Protein AF-A0A931H626-F1 (afdb_monomer_lite)

Radius of gyration: 28.44 Å; chains: 1; bounding box: 58×49×70 Å

Sequence (271 aa):
MRQLEDELFMARQSIVSLAPDEFHDLLSSHYSCETRSESYQWANEVAEEVIDKAIPIDEDRGWGQRAYCPLCRAGAQSFYSSERGYSLPEGLRRHLVGFGRTRECSVMEAARKMAQGSWNRKFGPKEDEARELEVKQKAQRLKTEVSYVIGPTDDAALLEGDWWAPARTTGDEEFSIKWAEQRLFSLGFRINVDGLRRSYLHTGKSGDAEFIIYADPRRKGRISMRVFYAAAKGRKKGIPLHSFDIRDAWKNNLPEKVAAGIEAAAKSPRR

Foldseek 3Di:
DVVVVVVLLVVLVVLLVQAPPVCNCLLVCLLVDPDPVVLVCSLLVSLVVQLVVFDWDPDPDPPATFGQRNGQRAADPDPDPVRGHAHPPVRSSCQCNVPDVHPHDSNSVSSSVSSVVVCCVNCVVVVVVVVVVVVVVQVVCVVVAAFEDQFPPDDTHHLQADPVWGWADCDPDQLHPVNLVVVLVVLVWDWDDDPSYIWTWDWDDDPPFIKIKTWDSTTGQWIKIFIDTPDCPPDDGDHGLFIDIDTSPDDPDPNVVVVVRVVCSVVRDDD

pLDDT: mean 88.14, std 10.67, range [42.72, 97.56]

Organism: NCBI:txid2793270

Structure (mmCIF, N/CA/C/O backbone):
data_AF-A0A931H626-F1
#
_entry.id   AF-A0A931H626-F1
#
loop_
_atom_site.group_PDB
_atom_site.id
_atom_site.type_symbol
_atom_site.label_atom_id
_atom_site.label_alt_id
_atom_site.label_comp_id
_atom_site.label_asym_id
_atom_site.label_entity_id
_atom_site.label_seq_id
_atom_site.pdbx_PDB_ins_code
_atom_site.Cartn_x
_atom_site.Cartn_y
_atom_site.Cartn_z
_atom_site.occupancy
_atom_site.B_iso_or_equiv
_atom_site.auth_seq_id
_atom_site.auth_comp_id
_atom_site.auth_asym_id
_atom_site.auth_atom_id
_atom_site.pdbx_PDB_model_num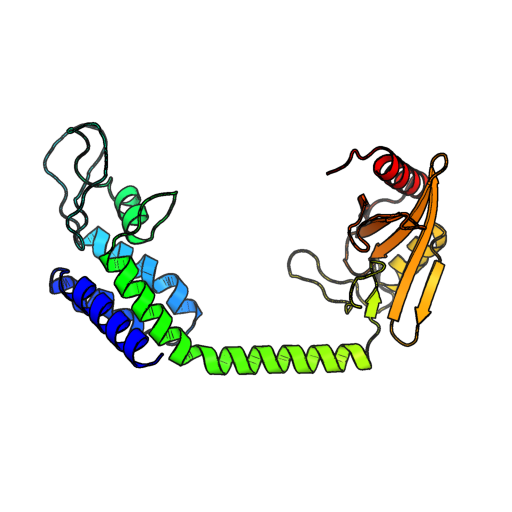
ATOM 1 N N . MET A 1 1 ? -5.788 -23.993 -19.054 1.00 69.69 1 MET A N 1
ATOM 2 C CA . MET A 1 1 ? -5.095 -22.827 -18.460 1.00 69.69 1 MET A CA 1
ATOM 3 C C . MET A 1 1 ? -3.611 -22.818 -18.802 1.00 69.69 1 MET A C 1
ATOM 5 O O . MET A 1 1 ? -3.201 -21.854 -19.422 1.00 69.69 1 MET A O 1
ATOM 9 N N . ARG A 1 2 ? -2.854 -23.899 -18.557 1.00 83.75 2 ARG A N 1
ATOM 10 C CA . ARG A 1 2 ? -1.415 -23.994 -18.892 1.00 83.75 2 ARG A CA 1
ATOM 11 C C . ARG A 1 2 ? -1.042 -23.600 -20.335 1.00 83.75 2 ARG A C 1
ATOM 13 O O . ARG A 1 2 ? -0.136 -22.809 -20.527 1.00 83.75 2 ARG A O 1
ATOM 20 N N . GLN A 1 3 ? -1.805 -24.057 -21.331 1.00 89.56 3 GLN A N 1
ATOM 21 C CA . GLN A 1 3 ? -1.559 -23.706 -22.738 1.00 89.56 3 GLN A CA 1
ATOM 22 C C . GLN A 1 3 ? -1.603 -22.188 -23.007 1.00 89.56 3 GLN A C 1
ATOM 24 O O . GLN A 1 3 ? -0.741 -21.668 -23.701 1.00 89.56 3 GLN A O 1
ATOM 29 N N . LEU A 1 4 ? -2.567 -21.465 -22.424 1.00 91.00 4 LEU A N 1
ATOM 30 C CA . LEU A 1 4 ? -2.676 -20.011 -22.602 1.00 91.00 4 LEU A CA 1
ATOM 31 C C . LEU A 1 4 ? -1.528 -19.264 -21.916 1.00 91.00 4 LEU A C 1
ATOM 33 O O . LEU A 1 4 ? -1.096 -18.220 -22.394 1.00 91.00 4 LEU A O 1
ATOM 37 N N . GLU A 1 5 ? -1.043 -19.778 -20.786 1.00 87.69 5 GLU A N 1
ATOM 38 C CA . GLU A 1 5 ? 0.104 -19.205 -20.078 1.00 87.69 5 GLU A CA 1
ATOM 39 C C . GLU A 1 5 ? 1.390 -19.371 -20.889 1.00 87.69 5 GLU A C 1
ATOM 41 O O . GLU A 1 5 ? 2.151 -18.411 -21.017 1.00 87.69 5 GLU A O 1
ATOM 46 N N . ASP A 1 6 ? 1.587 -20.552 -21.479 1.00 90.06 6 ASP A N 1
ATOM 47 C CA . ASP A 1 6 ? 2.727 -20.854 -22.343 1.00 90.06 6 ASP A CA 1
ATOM 48 C C . ASP A 1 6 ? 2.679 -20.010 -23.630 1.00 90.06 6 ASP A C 1
ATOM 50 O O . ASP A 1 6 ? 3.662 -19.359 -23.979 1.00 90.06 6 ASP A O 1
ATOM 54 N N . GLU A 1 7 ? 1.522 -19.921 -24.296 1.00 94.31 7 GLU A N 1
ATOM 55 C CA . GLU A 1 7 ? 1.330 -19.070 -25.482 1.00 94.31 7 GLU A CA 1
ATOM 56 C C . GLU A 1 7 ? 1.601 -17.590 -25.172 1.00 94.31 7 GLU A C 1
ATOM 58 O O . GLU A 1 7 ? 2.294 -16.900 -25.924 1.00 94.31 7 GLU A O 1
ATOM 63 N N . LEU A 1 8 ? 1.114 -17.096 -24.032 1.00 94.12 8 LEU A N 1
ATOM 64 C CA . LEU A 1 8 ? 1.336 -15.717 -23.606 1.00 94.12 8 LEU A CA 1
ATOM 65 C C . LEU A 1 8 ? 2.800 -15.454 -23.225 1.00 94.12 8 LEU A C 1
ATOM 67 O O . LEU A 1 8 ? 3.308 -14.354 -23.454 1.00 94.12 8 LEU A O 1
ATOM 71 N N . PHE A 1 9 ? 3.487 -16.441 -22.646 1.00 93.12 9 PHE A N 1
ATOM 72 C CA . PHE A 1 9 ? 4.924 -16.373 -22.393 1.00 93.12 9 PHE A CA 1
ATOM 73 C C . PHE A 1 9 ? 5.705 -16.279 -23.709 1.00 93.12 9 PHE A C 1
ATOM 75 O O . PHE A 1 9 ? 6.504 -15.356 -23.868 1.00 93.12 9 PHE A O 1
ATOM 82 N N . MET A 1 10 ? 5.408 -17.149 -24.677 1.00 95.50 10 MET A N 1
ATOM 83 C CA . MET A 1 10 ? 6.048 -17.144 -25.996 1.00 95.50 10 MET A CA 1
ATOM 84 C C . MET A 1 10 ? 5.788 -15.844 -26.765 1.00 95.50 10 MET A C 1
ATOM 86 O O . MET A 1 10 ? 6.695 -15.308 -27.402 1.00 95.50 10 MET A O 1
ATOM 90 N N . ALA A 1 11 ? 4.578 -15.288 -26.669 1.00 96.19 11 ALA A N 1
ATOM 91 C CA . ALA A 1 11 ? 4.248 -13.997 -27.267 1.00 96.19 11 ALA A CA 1
ATOM 92 C C . ALA A 1 11 ? 5.084 -12.856 -26.662 1.00 96.19 11 ALA A C 1
ATOM 94 O O . ALA A 1 11 ? 5.624 -12.026 -27.394 1.00 96.19 11 ALA A O 1
ATOM 95 N N . ARG A 1 12 ? 5.253 -12.824 -25.333 1.00 96.19 12 ARG A N 1
ATOM 96 C CA . ARG A 1 12 ? 6.110 -11.826 -24.665 1.00 96.19 12 ARG A CA 1
ATOM 97 C C . ARG A 1 12 ? 7.579 -12.003 -25.020 1.00 96.19 12 ARG A C 1
ATOM 99 O O . ARG A 1 12 ? 8.245 -11.013 -25.302 1.00 96.19 12 ARG A O 1
ATOM 106 N N . GLN A 1 13 ? 8.060 -13.241 -25.058 1.00 95.75 13 GLN A N 1
ATOM 107 C CA . GLN A 1 13 ? 9.428 -13.539 -25.466 1.00 95.75 13 GLN A CA 1
ATOM 108 C C . GLN A 1 13 ? 9.686 -13.089 -26.906 1.00 95.75 13 GLN A C 1
ATOM 110 O O . GLN A 1 13 ? 10.726 -12.504 -27.191 1.00 95.75 13 GLN A O 1
ATOM 115 N N . SER A 1 14 ? 8.701 -13.274 -27.788 1.00 96.38 14 SER A N 1
ATOM 116 C CA . SER A 1 14 ? 8.760 -12.794 -29.167 1.00 96.38 14 SER A CA 1
ATOM 117 C C . SER A 1 14 ? 8.861 -11.265 -29.220 1.00 96.38 14 SER A C 1
ATOM 119 O O . SER A 1 14 ? 9.712 -10.741 -29.929 1.00 96.38 14 SER A O 1
ATOM 121 N N . ILE A 1 15 ? 8.083 -10.530 -28.415 1.00 96.50 15 ILE A N 1
ATOM 122 C CA . ILE A 1 15 ? 8.208 -9.063 -28.309 1.00 96.50 15 ILE A CA 1
ATOM 123 C C . ILE A 1 15 ? 9.606 -8.650 -27.830 1.00 96.50 15 ILE A C 1
ATOM 125 O O . ILE A 1 15 ? 10.185 -7.722 -28.389 1.00 96.50 15 ILE A O 1
ATOM 129 N N . VAL A 1 16 ? 10.155 -9.330 -26.820 1.00 96.44 16 VAL A N 1
ATOM 130 C CA . VAL A 1 16 ? 11.510 -9.055 -26.313 1.00 96.44 16 VAL A CA 1
ATOM 131 C C . VAL A 1 16 ? 12.566 -9.319 -27.389 1.00 96.44 16 VAL A C 1
ATOM 133 O O . VAL A 1 16 ? 13.463 -8.501 -27.558 1.00 96.44 16 VAL A O 1
ATOM 136 N N . SER A 1 17 ? 12.416 -10.382 -28.184 1.00 94.81 17 SER A N 1
ATOM 137 C CA . SER A 1 17 ? 13.341 -10.712 -29.280 1.00 94.81 17 SER A CA 1
ATOM 138 C C . SER A 1 17 ? 13.335 -9.718 -30.449 1.00 94.81 17 SER A C 1
ATOM 140 O O . SER A 1 17 ? 14.240 -9.754 -31.274 1.00 94.81 17 SER A O 1
ATOM 142 N N . LEU A 1 18 ? 12.345 -8.817 -30.529 1.00 94.06 18 LEU A N 1
ATOM 143 C CA . LEU A 1 18 ? 12.347 -7.721 -31.507 1.00 94.06 18 LEU A CA 1
ATOM 144 C C . LEU A 1 18 ? 13.277 -6.567 -31.102 1.00 94.06 18 LEU A C 1
ATOM 146 O O . LEU A 1 18 ? 13.571 -5.703 -31.932 1.00 94.06 18 LEU A O 1
ATOM 150 N N . ALA A 1 19 ? 13.707 -6.520 -29.837 1.00 95.69 19 ALA A N 1
ATOM 151 C CA . ALA A 1 19 ? 14.699 -5.559 -29.380 1.00 95.69 19 ALA A CA 1
ATOM 152 C C . ALA A 1 19 ? 16.075 -5.871 -29.993 1.00 95.69 19 ALA A C 1
ATOM 154 O O . ALA A 1 19 ? 16.357 -7.038 -30.273 1.00 95.69 19 ALA A O 1
ATOM 155 N N . PRO A 1 20 ? 16.952 -4.866 -30.172 1.00 96.31 20 PRO A N 1
ATOM 156 C CA . PRO A 1 20 ? 18.322 -5.113 -30.615 1.00 96.31 20 PRO A CA 1
ATOM 157 C C . PRO A 1 20 ? 19.063 -6.090 -29.689 1.00 96.31 20 PRO A C 1
ATOM 159 O O . PRO A 1 20 ? 18.915 -6.011 -28.467 1.00 96.31 20 PRO A O 1
ATOM 162 N N . ASP A 1 21 ? 19.880 -6.969 -30.276 1.00 94.56 21 ASP A N 1
ATOM 163 C CA . ASP A 1 21 ? 20.563 -8.072 -29.578 1.00 94.56 21 ASP A CA 1
ATOM 164 C C . ASP A 1 21 ? 21.407 -7.606 -28.384 1.00 94.56 21 ASP A C 1
ATOM 166 O O . ASP A 1 21 ? 21.468 -8.278 -27.357 1.00 94.56 21 ASP A O 1
ATOM 170 N N . GLU A 1 22 ? 21.993 -6.409 -28.468 1.00 94.88 22 GLU A N 1
ATOM 171 C CA . GLU A 1 22 ? 22.794 -5.821 -27.386 1.00 94.88 22 GLU A CA 1
ATOM 172 C C . GLU A 1 22 ? 22.019 -5.609 -26.071 1.00 94.88 22 GLU A C 1
ATOM 174 O O . GLU A 1 22 ? 22.635 -5.443 -25.019 1.00 94.88 22 GLU A O 1
ATOM 179 N N . PHE A 1 23 ? 20.681 -5.608 -26.112 1.00 96.38 23 PHE A N 1
ATOM 180 C CA . PHE A 1 23 ? 19.828 -5.448 -24.933 1.00 96.38 23 PHE A CA 1
ATOM 181 C C . PHE A 1 23 ? 19.284 -6.776 -24.394 1.00 96.38 23 PHE A C 1
ATOM 183 O O . PHE A 1 23 ? 18.627 -6.772 -23.354 1.00 96.38 23 PHE A O 1
ATOM 190 N N . HIS A 1 24 ? 19.509 -7.915 -25.058 1.00 95.00 24 HIS A N 1
ATOM 191 C CA . HIS A 1 24 ? 18.906 -9.190 -24.639 1.00 95.00 24 HIS A CA 1
ATOM 192 C C . HIS A 1 24 ? 19.420 -9.644 -23.270 1.00 95.00 24 HIS A C 1
ATOM 194 O O . HIS A 1 24 ? 18.617 -10.006 -22.405 1.00 95.00 24 HIS A O 1
ATOM 200 N N . ASP A 1 25 ? 20.728 -9.540 -23.029 1.00 95.06 25 ASP A N 1
ATOM 201 C CA . ASP A 1 25 ? 21.331 -9.851 -21.727 1.00 95.06 25 ASP A CA 1
ATOM 202 C C . ASP A 1 25 ? 20.755 -8.949 -20.630 1.00 95.06 25 ASP A C 1
ATOM 204 O O . ASP A 1 25 ? 20.310 -9.419 -19.582 1.00 95.06 25 ASP A O 1
ATOM 208 N N . LEU A 1 26 ? 20.639 -7.652 -20.917 1.00 95.94 26 LEU A N 1
ATOM 209 C CA . LEU A 1 26 ? 20.067 -6.680 -19.994 1.00 95.94 26 LEU A CA 1
ATOM 210 C C . LEU A 1 26 ? 18.596 -6.990 -19.661 1.00 95.94 26 LEU A C 1
ATOM 212 O O . LEU A 1 26 ? 18.215 -6.983 -18.492 1.00 95.94 26 LEU A O 1
ATOM 216 N N . LEU A 1 27 ? 17.767 -7.318 -20.655 1.00 96.25 27 LEU A N 1
ATOM 217 C CA . LEU A 1 27 ? 16.345 -7.646 -20.465 1.00 96.25 27 LEU A CA 1
ATOM 218 C C . LEU A 1 27 ? 16.146 -9.011 -19.772 1.00 96.25 27 LEU A C 1
ATOM 220 O O . LEU A 1 27 ? 15.133 -9.235 -19.098 1.00 96.25 27 LEU A O 1
ATOM 224 N N . SER A 1 28 ? 17.115 -9.919 -19.896 1.00 94.88 28 SER A N 1
ATOM 225 C CA . SER A 1 28 ? 17.117 -11.227 -19.228 1.00 94.88 28 SER A CA 1
ATOM 226 C C . SER A 1 28 ? 17.751 -11.214 -17.828 1.00 94.88 28 SER A C 1
ATOM 228 O O . SER A 1 28 ? 17.545 -12.157 -17.064 1.00 94.88 28 SER A O 1
ATOM 230 N N . SER A 1 29 ? 18.421 -10.129 -17.427 1.00 95.62 29 SER A N 1
ATOM 231 C CA . SER A 1 29 ? 19.070 -9.998 -16.110 1.00 95.62 29 SER A CA 1
ATOM 232 C C . SER A 1 29 ? 18.141 -10.231 -14.909 1.00 95.62 29 SER A C 1
ATOM 234 O O . SER A 1 29 ? 18.606 -10.598 -13.841 1.00 95.62 29 SER A O 1
ATOM 236 N N . HIS A 1 30 ? 16.817 -10.138 -15.064 1.00 94.50 30 HIS A N 1
ATOM 237 C CA . HIS A 1 30 ? 15.855 -10.424 -13.993 1.00 94.50 30 HIS A CA 1
ATOM 238 C C . HIS A 1 30 ? 15.973 -11.838 -13.385 1.00 94.50 30 HIS A C 1
ATOM 240 O O . HIS A 1 30 ? 15.472 -12.076 -12.281 1.00 94.50 30 HIS A O 1
ATOM 246 N N . TYR A 1 31 ? 16.596 -12.790 -14.093 1.00 93.31 31 TYR A N 1
ATOM 247 C CA . TYR A 1 31 ? 16.894 -14.125 -13.568 1.00 93.31 31 TYR A CA 1
ATOM 248 C C . TYR A 1 31 ? 17.934 -14.113 -12.437 1.00 93.31 31 TYR A C 1
ATOM 250 O O . TYR A 1 31 ? 17.904 -15.018 -11.596 1.00 93.31 31 TYR A O 1
ATOM 258 N N . SER A 1 32 ? 18.813 -13.105 -12.384 1.00 93.31 32 SER A N 1
ATOM 259 C CA . SER A 1 32 ? 19.840 -12.983 -11.344 1.00 93.31 32 SER A CA 1
ATOM 260 C C . SER A 1 32 ? 19.309 -12.414 -10.028 1.00 93.31 32 SER A C 1
ATOM 262 O O . SER A 1 32 ? 19.957 -12.617 -9.010 1.00 93.31 32 SER A O 1
ATOM 264 N N . CYS A 1 33 ? 18.123 -11.787 -10.001 1.00 93.06 33 CYS A N 1
ATOM 265 C CA . CYS A 1 33 ? 17.538 -11.280 -8.757 1.00 93.06 33 CYS A CA 1
ATOM 266 C C . CYS A 1 33 ? 17.341 -12.422 -7.747 1.00 93.06 33 CYS A C 1
ATOM 268 O O . CYS A 1 33 ? 16.582 -13.371 -7.989 1.00 93.06 33 CYS A O 1
ATOM 270 N N . GLU A 1 34 ? 17.993 -12.333 -6.596 1.00 91.50 34 GLU A N 1
ATOM 271 C CA . GLU A 1 34 ? 17.932 -13.286 -5.490 1.00 91.50 34 GLU A CA 1
ATOM 272 C C . GLU A 1 34 ? 16.859 -12.918 -4.471 1.00 91.50 34 GLU A C 1
ATOM 274 O O . GLU A 1 34 ? 16.342 -13.801 -3.779 1.00 91.50 34 GLU A O 1
ATOM 279 N N . THR A 1 35 ? 16.468 -11.643 -4.423 1.00 89.81 35 THR A N 1
ATOM 280 C CA . THR A 1 35 ? 15.466 -11.143 -3.480 1.00 89.81 35 THR A CA 1
ATOM 281 C C . THR A 1 35 ? 14.315 -10.401 -4.158 1.00 89.81 35 THR A C 1
ATOM 283 O O . THR A 1 35 ? 14.426 -9.848 -5.255 1.00 89.81 35 THR A O 1
ATOM 286 N N . ARG A 1 36 ? 13.170 -10.335 -3.462 1.00 87.50 36 ARG A N 1
ATOM 287 C CA . ARG A 1 36 ? 12.033 -9.505 -3.888 1.00 87.50 36 ARG A CA 1
ATOM 288 C C . ARG A 1 36 ? 12.402 -8.017 -3.903 1.00 87.50 36 ARG A C 1
ATOM 290 O O . ARG A 1 36 ? 11.893 -7.282 -4.741 1.00 87.50 36 ARG A O 1
ATOM 297 N N . SER A 1 37 ? 13.301 -7.577 -3.023 1.00 88.81 37 SER A N 1
ATOM 298 C CA . SER A 1 37 ? 13.757 -6.184 -2.986 1.00 88.81 37 SER A CA 1
ATOM 299 C C . SER A 1 37 ? 14.483 -5.788 -4.274 1.00 88.81 37 SER A C 1
ATOM 301 O O . SER A 1 37 ? 14.135 -4.773 -4.872 1.00 88.81 37 SER A O 1
ATOM 303 N N . GLU A 1 38 ? 15.418 -6.617 -4.746 1.00 90.25 38 GLU A N 1
ATOM 304 C CA . GLU A 1 38 ? 16.115 -6.409 -6.029 1.00 90.25 38 GLU A CA 1
ATOM 305 C C . GLU A 1 38 ? 15.131 -6.350 -7.201 1.00 90.25 38 GLU A C 1
ATOM 307 O O . GLU A 1 38 ? 15.244 -5.500 -8.082 1.00 90.25 38 GLU A O 1
ATOM 312 N N . SER A 1 39 ? 14.086 -7.185 -7.170 1.00 88.44 39 SER A N 1
ATOM 313 C CA . SER A 1 39 ? 13.073 -7.201 -8.229 1.00 88.44 39 SER A CA 1
ATOM 314 C C . SER A 1 39 ? 12.329 -5.868 -8.408 1.00 88.44 39 SER A C 1
ATOM 316 O O . SER A 1 39 ? 11.856 -5.560 -9.503 1.00 88.44 39 SER A O 1
ATOM 318 N N . TYR A 1 40 ? 12.238 -5.049 -7.354 1.00 85.69 40 TYR A N 1
ATOM 319 C CA . TYR A 1 40 ? 11.627 -3.720 -7.439 1.00 85.69 40 TYR A CA 1
ATOM 320 C C . TYR A 1 40 ? 12.535 -2.687 -8.111 1.00 85.69 40 TYR A C 1
ATOM 322 O O . TYR A 1 40 ? 12.030 -1.707 -8.661 1.00 85.69 40 TYR A O 1
ATOM 330 N N . GLN A 1 41 ? 13.851 -2.893 -8.071 1.00 92.81 41 GLN A N 1
ATOM 331 C CA . GLN A 1 41 ? 14.841 -1.973 -8.633 1.00 92.81 41 GLN A CA 1
ATOM 332 C C . GLN A 1 41 ? 15.181 -2.313 -10.083 1.00 92.81 41 GLN A C 1
ATOM 334 O O . GLN A 1 41 ? 15.367 -1.394 -10.879 1.00 92.81 41 GLN A O 1
ATOM 339 N N . TRP A 1 42 ? 15.115 -3.597 -10.446 1.00 95.94 42 TRP A N 1
ATOM 340 C CA . TRP A 1 42 ? 15.471 -4.121 -11.767 1.00 95.94 42 TRP A CA 1
ATOM 341 C C . TRP A 1 42 ? 14.973 -3.275 -12.950 1.00 95.94 42 TRP A C 1
ATOM 343 O O . TRP A 1 42 ? 15.742 -2.927 -13.840 1.00 95.94 42 TRP A O 1
ATOM 353 N N . ALA A 1 43 ? 13.689 -2.898 -12.974 1.00 94.38 43 ALA A N 1
ATOM 354 C CA . ALA A 1 43 ? 13.135 -2.150 -14.108 1.00 94.38 43 ALA A CA 1
ATOM 355 C C . ALA A 1 43 ? 13.742 -0.742 -14.250 1.00 94.38 43 ALA A C 1
ATOM 357 O O . ALA A 1 43 ? 13.860 -0.239 -15.365 1.00 94.38 43 ALA A O 1
ATOM 358 N N . ASN A 1 44 ? 14.112 -0.111 -13.131 1.00 94.44 44 ASN A N 1
ATOM 359 C CA . ASN A 1 44 ? 14.778 1.188 -13.143 1.00 94.44 44 ASN A CA 1
ATOM 360 C C . ASN A 1 44 ? 16.234 1.044 -13.586 1.00 94.44 44 ASN A C 1
ATOM 362 O O . ASN A 1 44 ? 16.672 1.840 -14.404 1.00 94.44 44 ASN A O 1
ATOM 366 N N . GLU A 1 45 ? 16.943 0.021 -13.110 1.00 96.19 45 GLU A N 1
ATOM 367 C CA . GLU A 1 45 ? 18.334 -0.267 -13.495 1.00 96.19 45 GLU A CA 1
ATOM 368 C C . GLU A 1 45 ? 18.451 -0.560 -14.993 1.00 96.19 45 GLU A C 1
ATOM 370 O O . GLU A 1 45 ? 19.239 0.067 -15.692 1.00 96.19 45 GLU A O 1
ATOM 375 N N . VAL A 1 46 ? 17.581 -1.426 -15.523 1.00 96.94 46 VAL A N 1
ATOM 376 C CA . VAL A 1 46 ? 17.500 -1.684 -16.967 1.00 96.94 46 VAL A CA 1
ATOM 377 C C . VAL A 1 46 ? 17.182 -0.407 -17.741 1.00 96.94 46 VAL A C 1
ATOM 379 O O . VAL A 1 46 ? 17.724 -0.190 -18.821 1.00 96.94 46 VAL A O 1
ATOM 382 N N . ALA A 1 47 ? 16.306 0.452 -17.214 1.00 96.88 47 ALA A N 1
ATOM 383 C CA . ALA A 1 47 ? 15.986 1.705 -17.880 1.00 96.88 47 ALA A CA 1
ATOM 384 C C . ALA A 1 47 ? 17.188 2.661 -17.937 1.00 96.88 47 ALA A C 1
ATOM 386 O O . ALA A 1 47 ? 17.355 3.305 -18.969 1.00 96.88 47 ALA A O 1
ATOM 387 N N . GLU A 1 48 ? 18.012 2.746 -16.887 1.00 97.44 48 GLU A N 1
ATOM 388 C CA . GLU A 1 48 ? 19.255 3.539 -16.908 1.00 97.44 48 GLU A CA 1
ATOM 389 C C . GLU A 1 48 ? 20.203 3.056 -18.002 1.00 97.44 48 GLU A C 1
ATOM 391 O O . GLU A 1 48 ? 20.579 3.829 -18.876 1.00 97.44 48 GLU A O 1
ATOM 396 N N . GLU A 1 49 ? 20.489 1.757 -18.027 1.00 97.56 49 GLU A N 1
ATOM 397 C CA . GLU A 1 49 ? 21.398 1.154 -19.007 1.00 97.56 49 GLU A CA 1
ATOM 398 C C . GLU A 1 49 ? 20.908 1.347 -20.455 1.00 97.56 49 GLU A C 1
ATOM 400 O O . GLU A 1 49 ? 21.689 1.545 -21.387 1.00 97.56 49 GLU A O 1
ATOM 405 N N . VAL A 1 50 ? 19.588 1.334 -20.669 1.00 97.56 50 VAL A N 1
ATOM 406 C CA . VAL A 1 50 ? 18.992 1.649 -21.977 1.00 97.56 50 VAL A CA 1
ATOM 407 C C . VAL A 1 50 ? 19.140 3.129 -22.327 1.00 97.56 50 VAL A C 1
ATOM 409 O O . VAL A 1 50 ? 19.383 3.452 -23.489 1.00 97.56 50 VAL A O 1
ATOM 412 N N . ILE A 1 51 ? 18.972 4.032 -21.358 1.00 97.12 51 ILE A N 1
ATOM 413 C CA . ILE A 1 51 ? 19.127 5.479 -21.561 1.00 97.12 51 ILE A CA 1
ATOM 414 C C . ILE A 1 51 ? 20.578 5.819 -21.905 1.00 97.12 51 ILE A C 1
ATOM 416 O O . ILE A 1 51 ? 20.798 6.603 -22.826 1.00 97.12 51 ILE A O 1
ATOM 420 N N . ASP A 1 52 ? 21.547 5.194 -21.239 1.00 96.88 52 ASP A N 1
ATOM 421 C CA . ASP A 1 52 ? 22.977 5.420 -21.475 1.00 96.88 52 ASP A CA 1
ATOM 422 C C . ASP A 1 52 ? 23.416 4.999 -22.887 1.00 96.88 52 ASP A C 1
ATOM 424 O O . ASP A 1 52 ? 24.335 5.577 -23.467 1.00 96.88 52 ASP A O 1
ATOM 428 N N . LYS A 1 53 ? 22.711 4.033 -23.485 1.00 96.50 53 LYS A N 1
ATOM 429 C CA . LYS A 1 53 ? 22.908 3.584 -24.874 1.00 96.50 53 LYS A CA 1
ATOM 430 C C . LYS A 1 53 ? 22.068 4.360 -25.897 1.00 96.50 53 LYS A C 1
ATOM 432 O O . LYS A 1 53 ? 22.121 4.059 -27.091 1.00 96.50 53 LYS A O 1
ATOM 437 N N . ALA A 1 54 ? 21.260 5.331 -25.471 1.00 95.31 54 ALA A N 1
ATOM 438 C CA . ALA A 1 54 ? 20.389 6.067 -26.377 1.00 95.31 54 ALA A CA 1
ATOM 439 C C . ALA A 1 54 ? 21.182 7.058 -27.240 1.00 95.31 54 ALA A C 1
ATOM 441 O O . ALA A 1 54 ? 21.916 7.902 -26.735 1.00 95.31 54 ALA A O 1
ATOM 442 N N . ILE A 1 55 ? 20.979 6.992 -28.557 1.00 93.38 55 ILE A N 1
ATOM 443 C CA . ILE A 1 55 ? 21.610 7.904 -29.516 1.00 93.38 55 ILE A CA 1
ATOM 444 C C . ILE A 1 55 ? 20.746 9.172 -29.635 1.00 93.38 55 ILE A C 1
ATOM 446 O O . ILE A 1 55 ? 19.577 9.064 -30.036 1.00 93.38 55 ILE A O 1
ATOM 450 N N . PRO A 1 56 ? 21.274 10.367 -29.300 1.00 91.19 56 PRO A N 1
ATOM 451 C CA . PRO A 1 56 ? 20.551 11.619 -29.483 1.00 91.19 56 PRO A CA 1
ATOM 452 C C . PRO A 1 56 ? 20.215 11.880 -30.956 1.00 91.19 56 PRO A C 1
ATOM 454 O O . PRO A 1 56 ? 20.961 11.521 -31.862 1.00 91.19 56 PRO A O 1
ATOM 457 N N . ILE A 1 57 ? 19.080 12.526 -31.199 1.00 87.81 57 ILE A N 1
ATOM 458 C CA . ILE A 1 57 ? 18.680 13.004 -32.522 1.00 87.81 57 ILE A CA 1
ATOM 459 C C . ILE A 1 57 ? 19.398 14.336 -32.769 1.00 87.81 57 ILE A C 1
ATOM 461 O O . ILE A 1 57 ? 19.185 15.287 -32.014 1.00 87.81 57 ILE A O 1
ATOM 465 N N . ASP A 1 58 ? 20.198 14.407 -33.836 1.00 71.19 58 ASP A N 1
ATOM 466 C CA . ASP A 1 58 ? 20.877 15.625 -34.302 1.00 71.19 58 ASP A CA 1
ATOM 467 C C . ASP A 1 58 ? 19.873 16.619 -34.915 1.00 71.19 58 ASP A C 1
ATOM 469 O O . ASP A 1 58 ? 19.812 16.840 -36.122 1.00 71.19 58 ASP A O 1
ATOM 473 N N . GLU A 1 59 ? 19.032 17.212 -34.072 1.00 66.75 59 GLU A N 1
ATOM 474 C CA . GLU A 1 59 ? 18.206 18.363 -34.422 1.00 66.75 59 GLU A CA 1
ATOM 475 C C . GLU A 1 59 ? 18.282 19.384 -33.283 1.00 66.75 59 GLU A C 1
ATOM 477 O O . GLU A 1 59 ? 17.622 19.251 -32.249 1.00 66.75 59 GLU A O 1
ATOM 482 N N . ASP A 1 60 ? 19.107 20.415 -33.473 1.00 53.72 60 ASP A N 1
ATOM 483 C CA . ASP A 1 60 ? 19.278 21.497 -32.508 1.00 53.72 60 ASP A CA 1
ATOM 484 C C . ASP A 1 60 ? 18.018 22.373 -32.475 1.00 53.72 60 ASP A C 1
ATOM 486 O O . ASP A 1 60 ? 17.780 23.219 -33.340 1.00 53.72 60 ASP A O 1
ATOM 490 N N . ARG A 1 61 ? 17.137 22.102 -31.507 1.00 60.41 61 ARG A N 1
ATOM 491 C CA . ARG A 1 61 ? 15.869 22.824 -31.334 1.00 60.41 61 ARG A CA 1
ATOM 492 C C . ARG A 1 61 ? 15.752 23.527 -29.984 1.00 60.41 61 ARG A C 1
ATOM 494 O O . ARG A 1 61 ? 14.641 23.842 -29.592 1.00 60.41 61 ARG A O 1
ATOM 501 N N . GLY A 1 62 ? 16.832 23.765 -29.239 1.00 60.56 62 GLY A N 1
ATOM 502 C CA . GLY A 1 62 ? 16.802 24.573 -28.003 1.00 60.56 62 GLY A CA 1
ATOM 503 C C . GLY A 1 62 ? 15.987 24.023 -26.810 1.00 60.56 62 GLY A C 1
ATOM 504 O O . GLY A 1 62 ? 16.059 24.590 -25.724 1.00 60.56 62 GLY A O 1
ATOM 505 N N . TRP A 1 63 ? 15.254 22.910 -26.962 1.00 63.72 63 TRP A N 1
ATOM 506 C CA . TRP A 1 63 ? 14.418 22.276 -25.920 1.00 63.72 63 TRP A CA 1
ATOM 507 C C . TRP A 1 63 ? 15.080 21.054 -25.246 1.00 63.72 63 TRP A C 1
ATOM 509 O O . TRP A 1 63 ? 14.399 20.252 -24.605 1.00 63.72 63 TRP A O 1
ATOM 519 N N . GLY A 1 64 ? 16.403 20.908 -25.384 1.00 76.12 64 GLY A N 1
ATOM 520 C CA . GLY A 1 64 ? 17.193 19.799 -24.831 1.00 76.12 64 GLY A CA 1
ATOM 521 C C . GLY A 1 64 ? 17.335 18.590 -25.765 1.00 76.12 64 GLY A C 1
ATOM 522 O O . GLY A 1 64 ? 16.640 18.478 -26.775 1.00 76.12 64 GLY A O 1
ATOM 523 N N . GLN A 1 65 ? 18.259 17.684 -25.425 1.00 87.69 65 GLN A N 1
ATOM 524 C CA . GLN A 1 65 ? 18.539 16.478 -26.213 1.00 87.69 65 GLN A CA 1
ATOM 525 C C . GLN A 1 65 ? 17.366 15.490 -26.162 1.00 87.69 65 GLN A C 1
ATOM 527 O O . GLN A 1 65 ? 16.731 15.290 -25.120 1.00 87.69 65 GLN A O 1
ATOM 532 N N . ARG A 1 66 ? 17.081 14.855 -27.301 1.00 90.81 66 ARG A N 1
ATOM 533 C CA . ARG A 1 66 ? 16.008 13.865 -27.445 1.00 90.81 66 ARG A CA 1
ATOM 534 C C . ARG A 1 66 ? 16.527 12.620 -28.144 1.00 90.81 66 ARG A C 1
ATOM 536 O O . ARG A 1 66 ? 17.417 12.730 -28.975 1.00 90.81 66 ARG A O 1
ATOM 543 N N . ALA A 1 67 ? 15.937 11.465 -27.860 1.00 93.19 67 ALA A N 1
ATOM 544 C CA . ALA A 1 67 ? 16.262 10.203 -28.525 1.00 93.19 67 ALA A CA 1
ATOM 545 C C . ALA A 1 67 ? 15.003 9.376 -28.807 1.00 93.19 67 ALA A C 1
ATOM 547 O O . ALA A 1 67 ? 13.999 9.476 -28.095 1.00 93.19 67 ALA A O 1
ATOM 548 N N . TYR A 1 68 ? 15.047 8.535 -29.839 1.00 94.69 68 TYR A N 1
ATOM 549 C CA . TYR A 1 68 ? 14.087 7.436 -29.955 1.00 94.69 68 TYR A CA 1
ATOM 550 C C . TYR A 1 68 ? 14.387 6.379 -28.891 1.00 94.69 68 TYR A C 1
ATOM 552 O O . TYR A 1 68 ? 15.520 6.250 -28.436 1.00 94.69 68 TYR A O 1
ATOM 560 N N . CYS A 1 69 ? 13.375 5.612 -28.494 1.00 95.50 69 CYS A N 1
ATOM 561 C CA . CYS A 1 69 ? 13.584 4.500 -27.575 1.00 95.50 69 CYS A CA 1
ATOM 562 C C . CYS A 1 69 ? 14.463 3.422 -28.241 1.00 95.50 69 CYS A C 1
ATOM 564 O O . CYS A 1 69 ? 14.047 2.895 -29.275 1.00 95.50 69 CYS A O 1
ATOM 566 N N . PRO A 1 70 ? 15.618 3.034 -27.667 1.00 97.06 70 PRO A N 1
ATOM 567 C CA . PRO A 1 70 ? 16.496 2.025 -28.275 1.00 97.06 70 PRO A CA 1
ATOM 568 C C . PRO A 1 70 ? 15.837 0.648 -28.428 1.00 97.06 70 PRO A C 1
ATOM 570 O O . PRO A 1 70 ? 16.148 -0.096 -29.354 1.00 97.06 70 PRO A O 1
ATOM 573 N N . LEU A 1 71 ? 14.873 0.333 -27.557 1.00 97.00 71 LEU A N 1
ATOM 574 C CA . LEU A 1 71 ? 14.194 -0.960 -27.543 1.00 97.00 71 LEU A CA 1
ATOM 575 C C . LEU A 1 71 ? 13.077 -1.053 -28.586 1.00 97.00 71 LEU A C 1
ATOM 577 O O . LEU A 1 71 ? 13.086 -1.933 -29.438 1.00 97.00 71 LEU A O 1
ATOM 581 N N . CYS A 1 72 ? 12.091 -0.153 -28.517 1.00 95.25 72 CYS A N 1
ATOM 582 C CA . CYS A 1 72 ? 10.899 -0.220 -29.370 1.00 95.25 72 CYS A CA 1
ATOM 583 C C . CYS A 1 72 ? 10.982 0.678 -30.612 1.00 95.25 72 CYS A C 1
ATOM 585 O O . CYS A 1 72 ? 10.071 0.658 -31.438 1.00 95.25 72 CYS A O 1
ATOM 587 N N . ARG A 1 73 ? 12.037 1.498 -30.725 1.00 92.75 73 ARG A N 1
ATOM 588 C CA . ARG A 1 73 ? 12.267 2.491 -31.791 1.00 92.75 73 ARG A CA 1
ATOM 589 C C . ARG A 1 73 ? 11.181 3.566 -31.916 1.00 92.75 73 ARG A C 1
ATOM 591 O O . ARG A 1 73 ? 11.205 4.363 -32.851 1.00 92.75 73 ARG A O 1
ATOM 598 N N . ALA A 1 74 ? 10.238 3.626 -30.975 1.00 87.88 74 ALA A N 1
ATOM 599 C CA . ALA A 1 74 ? 9.199 4.646 -30.947 1.00 87.88 74 ALA A CA 1
ATOM 600 C C . ALA A 1 74 ? 9.739 5.992 -30.437 1.00 87.88 74 ALA A C 1
ATOM 602 O O . ALA A 1 74 ? 10.746 6.060 -29.727 1.00 87.88 74 ALA A O 1
ATOM 603 N N . GLY A 1 75 ? 9.042 7.069 -30.796 1.00 84.94 75 GLY A N 1
ATOM 604 C CA . GLY A 1 75 ? 9.211 8.404 -30.222 1.00 84.94 75 GLY A CA 1
ATOM 605 C C . GLY A 1 75 ? 7.941 8.858 -29.501 1.00 84.94 75 GLY A C 1
ATOM 606 O O . GLY A 1 75 ? 6.915 8.175 -29.545 1.00 84.94 75 GLY A O 1
ATOM 607 N N . ALA A 1 76 ? 7.994 10.023 -28.852 1.00 78.62 76 ALA A N 1
ATOM 608 C CA . ALA A 1 76 ? 6.821 10.595 -28.204 1.00 78.62 76 ALA A CA 1
ATOM 609 C C . ALA A 1 76 ? 5.682 10.823 -29.216 1.00 78.62 76 ALA A C 1
ATOM 611 O O . ALA A 1 76 ? 5.901 11.298 -30.330 1.00 78.62 76 ALA A O 1
ATOM 612 N N . GLN A 1 77 ? 4.452 10.495 -28.818 1.00 66.12 77 GLN A N 1
ATOM 613 C CA . GLN A 1 77 ? 3.252 10.763 -29.611 1.00 66.12 77 GLN A CA 1
ATOM 614 C C . GLN A 1 77 ? 2.850 12.232 -29.435 1.00 66.12 77 GLN A C 1
ATOM 616 O O . GLN A 1 77 ? 1.951 12.544 -28.658 1.00 66.12 77 GLN A O 1
ATOM 621 N N . SER A 1 78 ? 3.552 13.141 -30.110 1.00 66.12 78 SER A N 1
ATOM 622 C CA . SER A 1 78 ? 3.168 14.552 -30.171 1.00 66.12 78 SER A CA 1
ATOM 623 C C . SER A 1 78 ? 2.440 14.866 -31.474 1.00 66.12 78 SER A C 1
ATOM 625 O O . SER A 1 78 ? 2.773 14.333 -32.532 1.00 66.12 78 SER A O 1
ATOM 627 N N . PHE A 1 79 ? 1.442 15.747 -31.392 1.00 57.66 79 PHE A N 1
ATOM 628 C CA . PHE A 1 79 ? 0.721 16.267 -32.557 1.00 57.66 79 PHE A CA 1
ATOM 629 C C . PHE A 1 79 ? 1.611 17.180 -33.415 1.00 57.66 79 PHE A C 1
ATOM 631 O O . PHE A 1 79 ? 1.392 17.326 -34.616 1.00 57.66 79 PHE A O 1
ATOM 638 N N . TYR A 1 80 ? 2.641 17.773 -32.809 1.00 61.59 80 TYR A N 1
ATOM 639 C CA . TYR A 1 80 ? 3.600 18.605 -33.512 1.00 61.59 80 TYR A CA 1
ATOM 640 C C . TYR A 1 80 ? 4.727 17.734 -34.073 1.00 61.59 80 TYR A C 1
ATOM 642 O O . TYR A 1 80 ? 5.480 17.096 -33.339 1.00 61.59 80 TYR A O 1
ATOM 650 N N . SER A 1 81 ? 4.881 17.749 -35.400 1.00 56.69 81 SER A N 1
ATOM 651 C CA . SER A 1 81 ? 5.915 17.006 -36.143 1.00 56.69 81 SER A CA 1
ATOM 652 C C . SER A 1 81 ? 7.357 17.392 -35.774 1.00 56.69 81 SER A C 1
ATOM 654 O O . SER A 1 81 ? 8.301 16.710 -36.182 1.00 56.69 81 SER A O 1
ATOM 656 N N . SER A 1 82 ? 7.514 18.467 -34.995 1.00 57.00 82 SER A N 1
ATOM 657 C CA . SER A 1 82 ? 8.756 18.984 -34.423 1.00 57.00 82 SER A CA 1
ATOM 658 C C . SER A 1 82 ? 9.224 18.279 -33.147 1.00 57.00 82 SER A C 1
ATOM 660 O O . SER A 1 82 ? 10.356 18.504 -32.734 1.00 57.00 82 SER A O 1
ATOM 662 N N . GLU A 1 83 ? 8.397 17.445 -32.509 1.00 67.06 83 GLU A N 1
ATOM 663 C CA . GLU A 1 83 ? 8.720 16.781 -31.236 1.00 67.06 83 GLU A CA 1
ATOM 664 C C . GLU A 1 83 ? 9.002 15.289 -31.433 1.00 67.06 83 GLU A C 1
ATOM 666 O O . GLU A 1 83 ? 8.351 14.412 -30.861 1.00 67.06 83 GLU A O 1
ATOM 671 N N . ARG A 1 84 ? 9.991 14.986 -32.274 1.00 80.06 84 ARG A N 1
ATOM 672 C CA . ARG A 1 84 ? 10.445 13.608 -32.479 1.00 80.06 84 ARG A CA 1
ATOM 673 C C . ARG A 1 84 ? 11.219 13.116 -31.248 1.00 80.06 84 ARG A C 1
ATOM 675 O O . ARG A 1 84 ? 11.942 13.875 -30.602 1.00 80.06 84 ARG A O 1
ATOM 682 N N . GLY A 1 85 ? 11.048 11.840 -30.906 1.00 88.69 85 GLY A N 1
ATOM 683 C CA . GLY A 1 85 ? 11.731 11.205 -29.771 1.00 88.69 85 GLY A CA 1
ATOM 684 C C . GLY A 1 85 ? 11.236 11.643 -28.385 1.00 88.69 85 GLY A C 1
ATOM 685 O O . GLY A 1 85 ? 10.313 12.447 -28.244 1.00 88.69 85 GLY A O 1
ATOM 686 N N . TYR A 1 86 ? 11.850 11.085 -27.349 1.00 91.38 86 TYR A N 1
ATOM 687 C CA . TYR A 1 86 ? 11.637 11.399 -25.936 1.00 91.38 86 TYR A CA 1
ATOM 688 C C . TYR A 1 86 ? 12.745 12.321 -25.426 1.00 91.38 86 TYR A C 1
ATOM 690 O O . TYR A 1 86 ? 13.880 12.210 -25.880 1.00 91.38 86 TYR A O 1
ATOM 698 N N . SER A 1 87 ? 12.444 13.213 -24.477 1.00 92.12 87 SER A N 1
ATOM 699 C CA . SER A 1 87 ? 13.477 14.031 -23.828 1.00 92.12 87 SER A CA 1
ATOM 700 C C . SER A 1 87 ? 14.430 13.168 -22.998 1.00 92.12 87 SER A C 1
ATOM 702 O O . SER A 1 87 ? 13.987 12.282 -22.263 1.00 92.12 87 SER A O 1
ATOM 704 N N . LEU A 1 88 ? 15.732 13.438 -23.093 1.00 91.44 88 LEU A N 1
ATOM 705 C CA . LEU A 1 88 ? 16.750 12.749 -22.306 1.00 91.44 88 LEU A CA 1
ATOM 706 C C . LEU A 1 88 ? 17.034 13.473 -20.976 1.00 91.44 88 LEU A C 1
ATOM 708 O O . LEU A 1 88 ? 17.033 14.705 -20.944 1.00 91.44 88 LEU A O 1
ATOM 712 N N . PRO A 1 89 ? 17.295 12.733 -19.880 1.00 94.00 89 PRO A N 1
ATOM 713 C CA . PRO A 1 89 ? 17.028 11.295 -19.706 1.00 94.00 89 PRO A CA 1
ATOM 714 C C . PRO A 1 89 ? 15.560 11.012 -19.319 1.00 94.00 89 PRO A C 1
ATOM 716 O O . PRO A 1 89 ? 15.020 9.938 -19.575 1.00 94.00 89 PRO A O 1
ATOM 719 N N . GLU A 1 90 ? 14.891 11.992 -18.706 1.00 93.44 90 GLU A N 1
ATOM 720 C CA . GLU A 1 90 ? 13.660 11.783 -17.934 1.00 93.44 90 GLU A CA 1
ATOM 721 C C . GLU A 1 90 ? 12.439 11.399 -18.786 1.00 93.44 90 GLU A C 1
ATOM 723 O O . GLU A 1 90 ? 11.609 10.593 -18.367 1.00 93.44 90 GLU A O 1
ATOM 728 N N . GLY A 1 91 ? 12.307 11.938 -19.998 1.00 92.25 91 GLY A N 1
ATOM 729 C CA . GLY A 1 91 ? 11.217 11.566 -20.902 1.00 92.25 91 GLY A CA 1
ATOM 730 C C . GLY A 1 91 ? 11.332 10.118 -21.372 1.00 92.25 91 GLY A C 1
ATOM 731 O O . GLY A 1 91 ? 10.328 9.401 -21.403 1.00 92.25 91 GLY A O 1
ATOM 732 N N . LEU A 1 92 ? 12.551 9.677 -21.696 1.00 94.44 92 LEU A N 1
ATOM 733 C CA . LEU A 1 92 ? 12.820 8.297 -22.095 1.00 94.44 92 LEU A CA 1
ATOM 734 C C . LEU A 1 92 ? 12.626 7.339 -20.914 1.00 94.44 92 LEU A C 1
ATOM 736 O O . LEU A 1 92 ? 11.952 6.321 -21.066 1.00 94.44 92 LEU A O 1
ATOM 740 N N . ARG A 1 93 ? 13.093 7.712 -19.716 1.00 95.81 93 ARG A N 1
ATOM 741 C CA . ARG A 1 93 ? 12.827 6.967 -18.479 1.00 95.81 93 ARG A CA 1
ATOM 742 C C . ARG A 1 93 ? 11.339 6.720 -18.278 1.00 95.81 93 ARG A C 1
ATOM 744 O O . ARG A 1 93 ? 10.926 5.575 -18.123 1.00 95.81 93 ARG A O 1
ATOM 751 N N . ARG A 1 94 ? 10.516 7.774 -18.327 1.00 94.25 94 ARG A N 1
ATOM 752 C CA . ARG A 1 94 ? 9.056 7.672 -18.138 1.00 94.25 94 ARG A CA 1
ATOM 753 C C . ARG A 1 94 ? 8.396 6.722 -19.122 1.00 94.25 94 ARG A C 1
ATOM 755 O O . ARG A 1 94 ? 7.460 6.023 -18.739 1.00 94.25 94 ARG A O 1
ATOM 762 N N . HIS A 1 95 ? 8.873 6.696 -20.362 1.00 94.88 95 HIS A N 1
ATOM 763 C CA . HIS A 1 95 ? 8.417 5.737 -21.355 1.00 94.88 95 HIS A CA 1
ATOM 764 C C . HIS A 1 95 ? 8.848 4.307 -21.012 1.00 94.88 95 HIS A C 1
ATOM 766 O O . HIS A 1 95 ? 8.018 3.407 -21.057 1.00 94.88 95 HIS A O 1
ATOM 772 N N . LEU A 1 96 ? 10.109 4.086 -20.637 1.00 96.00 96 LEU A N 1
ATOM 773 C CA . LEU A 1 96 ? 10.624 2.753 -20.315 1.00 96.00 96 LEU A CA 1
ATOM 774 C C . LEU A 1 96 ? 9.916 2.128 -19.105 1.00 96.00 96 LEU A C 1
ATOM 776 O O . LEU A 1 96 ? 9.557 0.958 -19.172 1.00 96.00 96 LEU A O 1
ATOM 780 N N . VAL A 1 97 ? 9.664 2.905 -18.044 1.00 93.94 97 VAL A N 1
ATOM 781 C CA . VAL A 1 97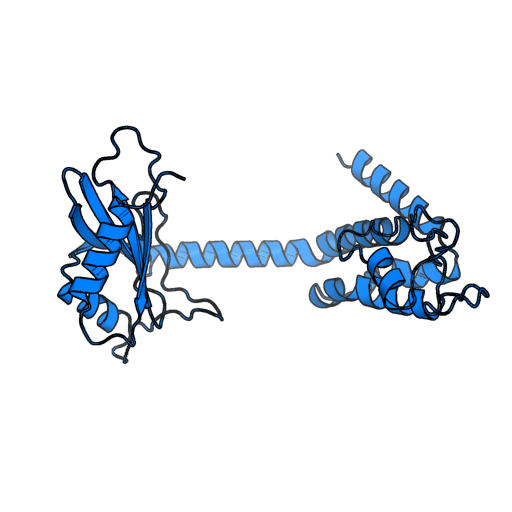 ? 9.070 2.388 -16.792 1.00 93.94 97 VAL A CA 1
ATOM 782 C C . VAL A 1 97 ? 7.555 2.603 -16.664 1.00 93.94 97 VAL A C 1
ATOM 784 O O . VAL A 1 97 ? 6.941 2.097 -15.728 1.00 93.94 97 VAL A O 1
ATOM 787 N N . GLY A 1 98 ? 6.932 3.368 -17.568 1.00 91.06 98 GLY A N 1
ATOM 788 C CA . GLY A 1 98 ? 5.491 3.650 -17.529 1.00 91.06 98 GLY A CA 1
ATOM 789 C C . GLY A 1 98 ? 5.064 4.634 -16.429 1.00 91.06 98 GLY A C 1
ATOM 790 O O . GLY A 1 98 ? 4.049 4.427 -15.763 1.00 91.06 98 GLY A O 1
ATOM 791 N N . PHE A 1 99 ? 5.818 5.719 -16.219 1.00 86.44 99 PHE A N 1
ATOM 792 C CA . PHE A 1 99 ? 5.511 6.738 -15.202 1.00 86.44 99 PHE A CA 1
ATOM 793 C C . PHE A 1 99 ? 4.769 7.963 -15.779 1.00 86.44 99 PHE A C 1
ATOM 795 O O . PHE A 1 99 ? 4.949 8.355 -16.935 1.00 86.44 99 PHE A O 1
ATOM 802 N N . GLY A 1 100 ? 3.931 8.609 -14.957 1.00 75.31 100 GLY A N 1
ATOM 803 C CA . GLY A 1 100 ? 3.343 9.920 -15.272 1.00 75.31 100 GLY A CA 1
ATOM 804 C C . GLY A 1 100 ? 2.323 9.935 -16.420 1.00 75.31 100 GLY A C 1
ATOM 805 O O . GLY A 1 100 ? 2.360 10.843 -17.241 1.00 75.31 100 GLY A O 1
ATOM 806 N N . ARG A 1 101 ? 1.412 8.947 -16.482 1.00 79.50 101 ARG A N 1
ATOM 807 C CA . ARG A 1 101 ? 0.413 8.747 -17.566 1.00 79.50 101 ARG A CA 1
ATOM 808 C C . ARG A 1 101 ? 1.010 8.465 -18.956 1.00 79.50 101 ARG A C 1
ATOM 810 O O . ARG A 1 101 ? 0.280 8.465 -19.943 1.00 79.50 101 ARG A O 1
ATOM 817 N N . THR A 1 102 ? 2.309 8.194 -19.037 1.00 83.62 102 THR A N 1
ATOM 818 C CA . THR A 1 102 ? 2.979 7.803 -20.282 1.00 83.62 102 THR A CA 1
ATOM 819 C C . THR A 1 102 ? 2.709 6.331 -20.581 1.00 83.62 102 THR A C 1
ATOM 821 O O . THR A 1 102 ? 2.702 5.505 -19.669 1.00 83.62 102 THR A O 1
ATOM 824 N N . ARG A 1 103 ? 2.514 5.981 -21.858 1.00 86.88 103 ARG A N 1
ATOM 825 C CA . ARG A 1 103 ? 2.458 4.578 -22.284 1.00 86.88 103 ARG A CA 1
ATOM 826 C C . ARG A 1 103 ? 3.836 3.930 -22.109 1.00 86.88 103 ARG A C 1
ATOM 828 O O . ARG A 1 103 ? 4.820 4.428 -22.664 1.00 86.88 103 ARG A O 1
ATOM 835 N N . GLU A 1 104 ? 3.873 2.831 -21.358 1.00 93.69 104 GLU A N 1
ATOM 836 C CA . GLU A 1 104 ? 5.076 2.019 -21.154 1.00 93.69 104 GLU A CA 1
ATOM 837 C C . GLU A 1 104 ? 5.600 1.478 -22.497 1.00 93.69 104 GLU A C 1
ATOM 839 O O . GLU A 1 104 ? 4.831 1.198 -23.424 1.00 93.69 104 GLU A O 1
ATOM 844 N N . CYS A 1 105 ? 6.919 1.352 -22.615 1.00 95.81 105 CYS A N 1
ATOM 845 C CA . CYS A 1 105 ? 7.574 0.673 -23.723 1.00 95.81 105 CYS A CA 1
ATOM 846 C C . CYS A 1 105 ? 7.088 -0.777 -23.801 1.00 95.81 105 CYS A C 1
ATOM 848 O O . CYS A 1 105 ? 7.206 -1.520 -22.832 1.00 95.81 105 CYS A O 1
ATOM 850 N N . SER A 1 106 ? 6.593 -1.209 -24.964 1.00 96.38 106 SER A N 1
ATOM 851 C CA . SER A 1 106 ? 6.052 -2.565 -25.138 1.00 96.38 106 SER A CA 1
ATOM 852 C C . SER A 1 106 ? 7.084 -3.663 -24.870 1.00 96.38 106 SER A C 1
ATOM 854 O O . SER A 1 106 ? 6.729 -4.729 -24.375 1.00 96.38 106 SER A O 1
ATOM 856 N N . VAL A 1 107 ? 8.360 -3.400 -25.173 1.00 97.56 107 VAL A N 1
ATOM 857 C CA . VAL A 1 107 ? 9.469 -4.324 -24.893 1.00 97.56 107 VAL A CA 1
ATOM 858 C C . VAL A 1 107 ? 9.724 -4.420 -23.389 1.00 97.56 107 VAL A C 1
ATOM 860 O O . VAL A 1 107 ? 9.779 -5.527 -22.857 1.00 97.56 107 VAL A O 1
ATOM 863 N N . MET A 1 108 ? 9.813 -3.280 -22.691 1.00 96.81 108 MET A N 1
ATOM 864 C CA . MET A 1 108 ? 9.989 -3.257 -21.232 1.00 96.81 108 MET A CA 1
ATOM 865 C C . MET A 1 108 ? 8.806 -3.891 -20.514 1.00 96.81 108 MET A C 1
ATOM 867 O O . MET A 1 108 ? 9.003 -4.691 -19.605 1.00 96.81 108 MET A O 1
ATOM 871 N N . GLU A 1 109 ? 7.583 -3.598 -20.953 1.00 96.38 109 GLU A N 1
ATOM 872 C CA . GLU A 1 109 ? 6.378 -4.192 -20.387 1.00 96.38 109 GLU A CA 1
ATOM 873 C C . GLU A 1 109 ? 6.405 -5.720 -20.540 1.00 96.38 109 GLU A C 1
ATOM 875 O O . GLU A 1 109 ? 6.158 -6.445 -19.572 1.00 96.38 109 GLU A O 1
ATOM 880 N N . ALA A 1 110 ? 6.747 -6.230 -21.729 1.00 97.19 110 ALA A N 1
ATOM 881 C CA . ALA A 1 110 ? 6.864 -7.665 -21.974 1.00 97.19 110 ALA A CA 1
ATOM 882 C C . ALA A 1 110 ? 7.934 -8.312 -21.078 1.00 97.19 110 ALA A C 1
ATOM 884 O O . ALA A 1 110 ? 7.631 -9.295 -20.392 1.00 97.19 110 ALA A O 1
ATOM 885 N N . ALA A 1 111 ? 9.134 -7.724 -21.014 1.00 97.00 111 ALA A N 1
ATOM 886 C CA . ALA A 1 111 ? 10.229 -8.199 -20.170 1.00 97.00 111 ALA A CA 1
ATOM 887 C C . ALA A 1 111 ? 9.840 -8.186 -18.682 1.00 97.00 111 ALA A C 1
ATOM 889 O O . ALA A 1 111 ? 9.989 -9.189 -17.986 1.00 97.00 111 ALA A O 1
ATOM 890 N N . ARG A 1 112 ? 9.221 -7.103 -18.204 1.00 95.38 112 ARG A N 1
ATOM 891 C CA . ARG A 1 112 ? 8.737 -6.968 -16.826 1.00 95.38 112 ARG A CA 1
ATOM 892 C C . ARG A 1 112 ? 7.661 -7.992 -16.491 1.00 95.38 112 ARG A C 1
ATOM 894 O O . ARG A 1 112 ? 7.661 -8.543 -15.394 1.00 95.38 112 ARG A O 1
ATOM 901 N N . LYS A 1 113 ? 6.738 -8.282 -17.410 1.00 95.56 113 LYS A N 1
ATOM 902 C CA . LYS A 1 113 ? 5.712 -9.317 -17.202 1.00 95.56 113 LYS A CA 1
ATOM 903 C C . LYS A 1 113 ? 6.317 -10.719 -17.137 1.00 95.56 113 LYS A C 1
ATOM 905 O O . LYS A 1 113 ? 5.853 -11.531 -16.337 1.00 95.56 113 LYS A O 1
ATOM 910 N N . MET A 1 114 ? 7.348 -11.001 -17.934 1.00 95.50 114 MET A N 1
ATOM 911 C CA . MET A 1 114 ? 8.109 -12.253 -17.836 1.00 95.50 114 MET A CA 1
ATOM 912 C C . MET A 1 114 ? 8.857 -12.341 -16.500 1.00 95.50 114 MET A C 1
ATOM 914 O O . MET A 1 114 ? 8.727 -13.347 -15.797 1.00 95.50 114 MET A O 1
ATOM 918 N N . ALA A 1 115 ? 9.533 -11.261 -16.101 1.00 95.44 115 ALA A N 1
ATOM 919 C CA . ALA A 1 115 ? 10.237 -11.150 -14.829 1.00 95.44 115 ALA A CA 1
ATOM 920 C C . ALA A 1 115 ? 9.306 -11.371 -13.631 1.00 95.44 115 ALA A C 1
ATOM 922 O O . ALA A 1 115 ? 9.578 -12.222 -12.787 1.00 95.44 115 ALA A O 1
ATOM 923 N N . GLN A 1 116 ? 8.139 -10.718 -13.612 1.00 93.44 116 GLN A N 1
ATOM 924 C CA . GLN A 1 116 ? 7.101 -10.930 -12.597 1.00 93.44 116 GLN A CA 1
ATOM 925 C C . GLN A 1 116 ? 6.681 -12.401 -12.492 1.00 93.44 116 GLN A C 1
ATOM 927 O O . GLN A 1 116 ? 6.545 -12.922 -11.386 1.00 93.44 116 GLN A O 1
ATOM 932 N N . GLY A 1 117 ? 6.509 -13.092 -13.622 1.00 92.81 117 GLY A N 1
ATOM 933 C CA . GLY A 1 117 ? 6.201 -14.524 -13.634 1.00 92.81 117 GLY A CA 1
ATOM 934 C C . GLY A 1 117 ? 7.337 -15.394 -13.080 1.00 92.81 117 GLY A C 1
ATOM 935 O O . GLY A 1 117 ? 7.081 -16.392 -12.407 1.00 92.81 117 GLY A O 1
ATOM 936 N N . SER A 1 118 ? 8.594 -15.022 -13.333 1.00 93.19 118 SER A N 1
ATOM 937 C CA . SER A 1 118 ? 9.772 -15.686 -12.760 1.00 93.19 118 SER A CA 1
ATOM 938 C C . SER A 1 118 ? 9.843 -15.484 -11.242 1.00 93.19 118 SER A C 1
ATOM 940 O O . SER A 1 118 ? 9.871 -16.450 -10.479 1.00 93.19 118 SER A O 1
ATOM 942 N N . TRP A 1 119 ? 9.752 -14.236 -10.785 1.00 94.75 119 TRP A N 1
ATOM 943 C CA . TRP A 1 119 ? 9.820 -13.874 -9.371 1.00 94.75 119 TRP A CA 1
ATOM 944 C C . TRP A 1 119 ? 8.657 -14.429 -8.556 1.00 94.75 119 TRP A C 1
ATOM 946 O O . TRP A 1 119 ? 8.866 -14.882 -7.439 1.00 94.75 119 TRP A O 1
ATOM 956 N N . ASN A 1 120 ? 7.441 -14.467 -9.103 1.00 91.56 120 ASN A N 1
ATOM 957 C CA . ASN A 1 120 ? 6.311 -15.081 -8.407 1.00 91.56 120 ASN A CA 1
ATOM 958 C C . ASN A 1 120 ? 6.512 -16.586 -8.209 1.00 91.56 120 ASN A C 1
ATOM 960 O O . ASN A 1 120 ? 6.159 -17.106 -7.159 1.00 91.56 120 ASN A O 1
ATOM 964 N N . ARG A 1 121 ? 7.135 -17.281 -9.167 1.00 91.19 121 ARG A N 1
ATOM 965 C CA . ARG A 1 121 ? 7.498 -18.695 -8.993 1.00 91.19 121 ARG A CA 1
ATOM 966 C C . ARG A 1 121 ? 8.643 -18.881 -7.995 1.00 91.19 121 ARG A C 1
ATOM 968 O O . ARG A 1 121 ? 8.614 -19.832 -7.224 1.00 91.19 121 ARG A O 1
ATOM 975 N N . LYS A 1 122 ? 9.631 -17.979 -7.996 1.00 92.94 122 LYS A N 1
ATOM 976 C CA . LYS A 1 122 ? 10.824 -18.057 -7.135 1.00 92.94 122 LYS A CA 1
ATOM 977 C C . LYS A 1 122 ? 10.543 -17.666 -5.677 1.00 92.94 122 LYS A C 1
ATOM 979 O O . LYS A 1 122 ? 11.012 -18.339 -4.765 1.00 92.94 122 LYS A O 1
ATOM 984 N N . PHE A 1 123 ? 9.799 -16.583 -5.456 1.00 92.69 123 PHE A N 1
ATOM 985 C CA . PHE A 1 123 ? 9.586 -15.966 -4.140 1.00 92.69 123 PHE A CA 1
ATOM 986 C C . PHE A 1 123 ? 8.182 -16.201 -3.577 1.00 92.69 123 PHE A C 1
ATOM 988 O O . PHE A 1 123 ? 8.025 -16.250 -2.360 1.00 92.69 123 PHE A O 1
ATOM 995 N N . GLY A 1 124 ? 7.182 -16.391 -4.445 1.00 90.56 124 GLY A N 1
ATOM 996 C CA . GLY A 1 124 ? 5.774 -16.524 -4.057 1.00 90.56 124 GLY A CA 1
ATOM 997 C C . GLY A 1 124 ? 5.515 -17.603 -3.006 1.00 90.56 124 GLY A C 1
ATOM 998 O O . GLY A 1 124 ? 4.920 -17.270 -1.990 1.00 90.56 124 GLY A O 1
ATOM 999 N N . PRO A 1 125 ? 6.025 -18.844 -3.151 1.00 92.44 125 PRO A N 1
ATOM 1000 C CA . PRO A 1 125 ? 5.784 -19.891 -2.157 1.00 92.44 125 PRO A CA 1
ATOM 1001 C C . PRO A 1 125 ? 6.239 -19.511 -0.741 1.00 92.44 125 PRO A C 1
ATOM 1003 O O . PRO A 1 125 ? 5.487 -19.680 0.212 1.00 92.44 125 PRO A O 1
ATOM 1006 N N . LYS A 1 126 ? 7.435 -18.923 -0.600 1.00 91.06 126 LYS A N 1
ATOM 1007 C CA . LYS A 1 126 ? 7.954 -18.487 0.708 1.00 91.06 126 LYS A CA 1
ATOM 1008 C C . LYS A 1 126 ? 7.147 -17.326 1.294 1.00 91.06 126 LYS A C 1
ATOM 1010 O O . LYS A 1 126 ? 6.947 -17.266 2.503 1.00 91.06 126 LYS A O 1
ATOM 1015 N N . GLU A 1 127 ? 6.694 -16.398 0.455 1.00 89.75 127 GLU A N 1
ATOM 1016 C CA . GLU A 1 127 ? 5.848 -15.275 0.879 1.00 89.75 127 GLU A CA 1
ATOM 1017 C C . GLU A 1 127 ? 4.440 -15.735 1.273 1.00 89.75 127 GLU A C 1
ATOM 1019 O O . GLU A 1 127 ? 3.877 -15.234 2.247 1.00 89.75 127 GLU A O 1
ATOM 1024 N N . ASP A 1 128 ? 3.882 -16.707 0.552 1.00 90.06 128 ASP A N 1
ATOM 1025 C CA . ASP A 1 128 ? 2.590 -17.311 0.857 1.00 90.06 128 ASP A CA 1
ATOM 1026 C C . ASP A 1 128 ? 2.655 -18.081 2.183 1.00 90.06 128 ASP A C 1
ATOM 1028 O O . ASP A 1 128 ? 1.797 -17.874 3.040 1.00 90.06 128 ASP A O 1
ATOM 1032 N N . GLU A 1 129 ? 3.706 -18.879 2.406 1.00 93.12 129 GLU A N 1
ATOM 1033 C CA . GLU A 1 129 ? 3.966 -19.555 3.685 1.00 93.12 129 GLU A CA 1
ATOM 1034 C C . GLU A 1 129 ? 4.102 -18.558 4.845 1.00 93.12 129 GLU A C 1
ATOM 1036 O O . GLU A 1 129 ? 3.491 -18.746 5.902 1.00 93.12 129 GLU A O 1
ATOM 1041 N N . ALA A 1 130 ? 4.860 -17.473 4.652 1.00 91.94 130 ALA A N 1
ATOM 1042 C CA . ALA A 1 130 ? 5.012 -16.421 5.654 1.00 91.94 130 ALA A CA 1
ATOM 1043 C C . ALA A 1 130 ? 3.669 -15.743 5.967 1.00 91.94 130 ALA A C 1
ATOM 1045 O O . ALA A 1 130 ? 3.300 -15.612 7.135 1.00 91.94 130 ALA A O 1
ATOM 1046 N N . ARG A 1 131 ? 2.886 -15.391 4.939 1.00 91.25 131 ARG A N 1
ATOM 1047 C CA . ARG A 1 131 ? 1.555 -14.790 5.100 1.00 91.25 131 ARG A CA 1
ATOM 1048 C C . ARG A 1 131 ? 0.588 -15.738 5.805 1.00 91.25 131 ARG A C 1
ATOM 1050 O O . ARG A 1 131 ? -0.178 -15.311 6.666 1.00 91.25 131 ARG A O 1
ATOM 1057 N N . GLU A 1 132 ? 0.603 -17.023 5.466 1.00 94.12 132 GLU A N 1
ATOM 1058 C CA . GLU A 1 132 ? -0.206 -18.027 6.157 1.00 94.12 132 GLU A CA 1
ATOM 1059 C C . GLU A 1 132 ? 0.186 -18.166 7.626 1.00 94.12 132 GLU A C 1
ATOM 1061 O O . GLU A 1 132 ? -0.688 -18.290 8.489 1.00 94.12 132 GLU A O 1
ATOM 1066 N N . LEU A 1 133 ? 1.486 -18.144 7.923 1.00 94.62 133 LEU A N 1
ATOM 1067 C CA . LEU A 1 133 ? 1.987 -18.185 9.288 1.00 94.62 133 LEU A CA 1
ATOM 1068 C C . LEU A 1 133 ? 1.547 -16.945 10.072 1.00 94.62 133 LEU A C 1
ATOM 1070 O O . LEU A 1 133 ? 1.038 -17.094 11.180 1.00 94.62 133 LEU A O 1
ATOM 1074 N N . GLU A 1 134 ? 1.657 -15.749 9.495 1.00 91.81 134 GLU A N 1
ATOM 1075 C CA . GLU A 1 134 ? 1.176 -14.501 10.100 1.00 91.81 134 GLU A CA 1
ATOM 1076 C C . GLU A 1 134 ? -0.331 -14.544 10.375 1.00 91.81 134 GLU A C 1
ATOM 1078 O O . GLU A 1 134 ? -0.778 -14.189 11.467 1.00 91.81 134 GLU A O 1
ATOM 1083 N N . VAL A 1 135 ? -1.132 -15.040 9.425 1.00 92.38 135 VAL A N 1
ATOM 1084 C CA . VAL A 1 135 ? -2.582 -15.211 9.606 1.00 92.38 135 VAL A CA 1
ATOM 1085 C C . VAL A 1 135 ? -2.879 -16.209 10.728 1.00 92.38 135 VAL A C 1
ATOM 1087 O O . VAL A 1 135 ? -3.723 -15.928 11.581 1.00 92.38 135 VAL A O 1
ATOM 1090 N N . LYS A 1 136 ? -2.175 -17.348 10.781 1.00 94.31 136 LYS A N 1
ATOM 1091 C CA . LYS A 1 136 ? -2.321 -18.352 11.853 1.00 94.31 136 LYS A CA 1
ATOM 1092 C C . LYS A 1 136 ? -1.923 -17.780 13.213 1.00 94.31 136 LYS A C 1
ATOM 1094 O O . LYS A 1 136 ? -2.663 -17.952 14.182 1.00 94.31 136 LYS A O 1
ATOM 1099 N N . GLN A 1 137 ? -0.804 -17.064 13.287 1.00 93.88 137 GLN A N 1
ATOM 1100 C CA . GLN A 1 137 ? -0.346 -16.388 14.500 1.00 93.88 137 GLN A CA 1
ATOM 1101 C C . GLN A 1 137 ? -1.366 -15.345 14.958 1.00 93.88 137 GLN A C 1
ATOM 1103 O O . GLN A 1 137 ? -1.767 -15.351 16.119 1.00 93.88 137 GLN A O 1
ATOM 1108 N N . LYS A 1 138 ? -1.866 -14.503 14.050 1.00 92.38 138 LYS A N 1
ATOM 1109 C CA . LYS A 1 138 ? -2.898 -13.507 14.355 1.00 92.38 138 LYS A CA 1
ATOM 1110 C C . LYS A 1 138 ? -4.196 -14.151 14.835 1.00 92.38 138 LYS A C 1
ATOM 1112 O O . LYS A 1 138 ? -4.779 -13.692 15.815 1.00 92.38 138 LYS A O 1
ATOM 1117 N N . ALA A 1 139 ? -4.634 -15.234 14.195 1.00 92.25 139 ALA A N 1
ATOM 1118 C CA . ALA A 1 139 ? -5.816 -15.982 14.611 1.00 92.25 139 ALA A CA 1
ATOM 1119 C C . ALA A 1 139 ? -5.644 -16.611 16.002 1.00 92.25 139 ALA A C 1
ATOM 1121 O O . ALA A 1 139 ? -6.590 -16.619 16.787 1.00 92.25 139 ALA A O 1
ATOM 1122 N N . GLN A 1 140 ? -4.446 -17.106 16.329 1.00 93.88 140 GLN A N 1
ATOM 1123 C CA . GLN A 1 140 ? -4.138 -17.616 17.663 1.00 93.88 140 GLN A CA 1
ATOM 1124 C C . GLN A 1 140 ? -4.154 -16.491 18.702 1.00 93.88 140 GLN A C 1
ATOM 1126 O O . GLN A 1 140 ? -4.789 -16.636 19.743 1.00 93.88 140 GLN A O 1
ATOM 1131 N N . ARG A 1 141 ? -3.537 -15.347 18.392 1.00 94.44 141 ARG A N 1
ATOM 1132 C CA . ARG A 1 141 ? -3.521 -14.169 19.269 1.00 94.44 141 ARG A CA 1
ATOM 1133 C C . ARG A 1 141 ? -4.925 -13.628 19.530 1.00 94.44 141 ARG A C 1
ATOM 1135 O O . ARG A 1 141 ? -5.250 -13.331 20.669 1.00 94.44 141 ARG A O 1
ATOM 1142 N N . LEU A 1 142 ? -5.812 -13.609 18.533 1.00 92.69 142 LEU A N 1
ATOM 1143 C CA . LEU A 1 142 ? -7.226 -13.238 18.718 1.00 92.69 142 LEU A CA 1
ATOM 1144 C C . LEU A 1 142 ? -7.995 -14.152 19.693 1.00 92.69 142 LEU A C 1
ATOM 1146 O O . LEU A 1 142 ? -9.039 -13.741 20.198 1.00 92.69 142 LEU A O 1
ATOM 1150 N N . LYS A 1 143 ? -7.508 -15.373 19.966 1.00 91.75 143 LYS A N 1
ATOM 1151 C CA . LYS A 1 143 ? -8.098 -16.291 20.959 1.00 91.75 143 LYS A CA 1
ATOM 1152 C C . LYS A 1 143 ? -7.553 -16.093 22.372 1.00 91.75 143 LYS A C 1
ATOM 1154 O O . LYS A 1 143 ? -8.192 -16.549 23.314 1.00 91.75 143 LYS A O 1
ATOM 1159 N N . THR A 1 144 ? -6.377 -15.487 22.524 1.00 92.94 144 THR A N 1
ATOM 1160 C CA . THR A 1 144 ? -5.659 -15.398 23.809 1.00 92.94 144 THR A CA 1
ATOM 1161 C C . THR A 1 144 ? -5.486 -13.968 24.308 1.00 92.94 144 THR A C 1
ATOM 1163 O O . THR A 1 144 ? -5.285 -13.758 25.500 1.00 92.94 144 THR A O 1
ATOM 1166 N N . GLU A 1 145 ? -5.553 -12.982 23.418 1.00 93.25 145 GLU A N 1
ATOM 1167 C CA . GLU A 1 145 ? -5.329 -11.570 23.709 1.00 93.25 145 GLU A CA 1
ATOM 1168 C C . GLU A 1 145 ? -6.627 -10.763 23.653 1.00 93.25 145 GLU A C 1
ATOM 1170 O O . GLU A 1 145 ? -7.593 -11.106 22.968 1.00 93.25 145 GLU A O 1
ATOM 1175 N N . VAL A 1 146 ? -6.620 -9.631 24.359 1.00 93.38 146 VAL A N 1
ATOM 1176 C CA . VAL A 1 146 ? -7.714 -8.664 24.308 1.00 93.38 146 VAL A CA 1
ATOM 1177 C C . VAL A 1 146 ? -7.785 -8.035 22.915 1.00 93.38 146 VAL A C 1
ATOM 1179 O O . VAL A 1 146 ? -6.803 -7.493 22.405 1.00 93.38 146 VAL A O 1
ATOM 1182 N N . SER A 1 147 ? -8.974 -8.064 22.324 1.00 94.56 147 SER A N 1
ATOM 1183 C CA . SER A 1 147 ? -9.278 -7.472 21.022 1.00 94.56 147 SER A CA 1
ATOM 1184 C C . SER A 1 147 ? -10.338 -6.381 21.152 1.00 94.56 147 SER A C 1
ATOM 1186 O O . SER A 1 147 ? -11.102 -6.343 22.114 1.00 94.56 147 SER A O 1
ATOM 1188 N N . TYR A 1 148 ? -10.373 -5.467 20.189 1.00 94.25 148 TYR A N 1
ATOM 1189 C CA . TYR A 1 148 ? -11.162 -4.243 20.245 1.00 94.25 148 TYR A CA 1
ATOM 1190 C C . TYR A 1 148 ? -12.134 -4.186 19.075 1.00 94.25 148 TYR A C 1
ATOM 1192 O O . TYR A 1 148 ? -11.729 -4.319 17.920 1.00 94.25 148 TYR A O 1
ATOM 1200 N N . VAL A 1 149 ? -13.410 -3.963 19.377 1.00 94.12 149 VAL A N 1
ATOM 1201 C CA . VAL A 1 149 ? -14.476 -3.781 18.388 1.00 94.12 149 VAL A CA 1
ATOM 1202 C C . VAL A 1 149 ? -14.770 -2.289 18.271 1.00 94.12 149 VAL A C 1
ATOM 1204 O O . VAL A 1 149 ? -15.147 -1.644 19.251 1.00 94.12 149 VAL A O 1
ATOM 1207 N N . ILE A 1 150 ? -14.584 -1.742 17.069 1.00 92.62 150 ILE A N 1
ATOM 1208 C CA . ILE A 1 150 ? -14.634 -0.293 16.794 1.00 92.62 150 ILE A CA 1
ATOM 1209 C C . ILE A 1 150 ? -15.829 0.118 15.919 1.00 92.62 150 ILE A C 1
ATOM 1211 O O . ILE A 1 150 ? -15.919 1.263 15.475 1.00 92.62 150 ILE A O 1
ATOM 1215 N N . GLY A 1 151 ? -16.758 -0.808 15.693 1.00 90.81 151 GLY A N 1
ATOM 1216 C CA . GLY A 1 151 ? -17.979 -0.581 14.938 1.00 90.81 151 GLY A CA 1
ATOM 1217 C C . GLY A 1 151 ? -18.956 -1.748 15.088 1.00 90.81 151 GLY A C 1
ATOM 1218 O O . GLY A 1 151 ? -18.572 -2.827 15.533 1.00 90.81 151 GLY A O 1
ATOM 1219 N N . PRO A 1 152 ? -20.230 -1.559 14.713 1.00 87.38 152 PRO A N 1
ATOM 1220 C CA . PRO A 1 152 ? -21.279 -2.562 14.906 1.00 87.38 152 PRO A CA 1
ATOM 1221 C C . PRO A 1 152 ? -21.136 -3.797 14.003 1.00 87.38 152 PRO A C 1
ATOM 1223 O O . PRO A 1 152 ? -21.745 -4.826 14.278 1.00 87.38 152 PRO A O 1
ATOM 1226 N N . THR A 1 153 ? -20.376 -3.692 12.913 1.00 86.69 153 THR A N 1
ATOM 1227 C CA . THR A 1 153 ? -20.113 -4.780 11.954 1.00 86.69 153 THR A CA 1
ATOM 1228 C C . THR A 1 153 ? -18.620 -5.036 11.767 1.00 86.69 153 THR A C 1
ATOM 1230 O O . THR A 1 153 ? -18.251 -5.786 10.871 1.00 86.69 153 THR A O 1
ATOM 1233 N N . ASP A 1 154 ? -17.773 -4.356 12.540 1.00 85.12 154 ASP A N 1
ATOM 1234 C CA . ASP A 1 154 ? -16.326 -4.478 12.409 1.00 85.12 154 ASP A CA 1
ATOM 1235 C C . ASP A 1 154 ? -15.855 -5.734 13.146 1.00 85.12 154 ASP A C 1
ATOM 1237 O O . ASP A 1 154 ? -16.295 -6.012 14.266 1.00 85.12 154 ASP A O 1
ATOM 1241 N N . ASP A 1 155 ? -14.924 -6.463 12.534 1.00 88.19 155 ASP A N 1
ATOM 1242 C CA . ASP A 1 155 ? -14.230 -7.549 13.214 1.00 88.19 155 ASP A CA 1
ATOM 1243 C C . ASP A 1 155 ? -13.390 -7.008 14.376 1.00 88.19 155 ASP A C 1
ATOM 1245 O O . ASP A 1 155 ? -12.836 -5.903 14.331 1.00 88.19 155 ASP A O 1
ATOM 1249 N N . ALA A 1 156 ? -13.271 -7.813 15.432 1.00 90.81 156 ALA A N 1
ATOM 1250 C CA . ALA A 1 156 ? -12.424 -7.474 16.562 1.00 90.81 156 ALA A CA 1
ATOM 1251 C C . ALA A 1 156 ? -10.952 -7.458 16.128 1.00 90.81 156 ALA A C 1
ATOM 1253 O O . ALA A 1 156 ? -10.471 -8.380 15.468 1.00 90.81 156 ALA A O 1
ATOM 1254 N N . ALA A 1 157 ? -10.222 -6.423 16.530 1.00 91.44 157 ALA A N 1
ATOM 1255 C CA . ALA A 1 157 ? -8.836 -6.243 16.133 1.00 91.44 157 ALA A CA 1
ATOM 1256 C C . ALA A 1 157 ? -7.918 -6.083 17.350 1.00 91.44 157 ALA A C 1
ATOM 1258 O O . ALA A 1 157 ? -8.283 -5.468 18.350 1.00 91.44 157 ALA A O 1
ATOM 1259 N N . LEU A 1 158 ? -6.717 -6.651 17.266 1.00 93.81 158 LEU A N 1
ATOM 1260 C CA . LEU A 1 158 ? -5.725 -6.621 18.341 1.00 93.81 158 LEU A CA 1
ATOM 1261 C C . LEU A 1 158 ? -5.177 -5.203 18.569 1.00 93.81 158 LEU A C 1
ATOM 1263 O O . LEU A 1 158 ? -5.376 -4.292 17.753 1.00 93.81 158 LEU A O 1
ATOM 1267 N N . LEU A 1 159 ? -4.491 -5.023 19.699 1.00 91.12 159 LEU A N 1
ATOM 1268 C CA . LEU A 1 159 ? -3.708 -3.826 20.005 1.00 91.12 159 LEU A CA 1
ATOM 1269 C C . LEU A 1 159 ? -2.422 -3.834 19.165 1.00 91.12 159 LEU A C 1
ATOM 1271 O O . LEU A 1 159 ? -1.355 -4.218 19.631 1.00 91.12 159 LEU A O 1
ATOM 1275 N N . GLU A 1 160 ? -2.552 -3.454 17.898 1.00 86.62 160 GLU A N 1
ATOM 1276 C CA . GLU A 1 160 ? -1.461 -3.413 16.923 1.00 86.62 160 GLU A CA 1
ATOM 1277 C C . GLU A 1 160 ? -1.305 -1.994 16.376 1.00 86.62 160 GLU A C 1
ATOM 1279 O O . GLU A 1 160 ? -2.289 -1.279 16.160 1.00 86.62 160 GLU A O 1
ATOM 1284 N N . GLY A 1 161 ? -0.054 -1.576 16.201 1.00 78.00 161 GLY A N 1
ATOM 1285 C CA . GLY A 1 161 ? 0.311 -0.285 15.633 1.00 78.00 161 GLY A CA 1
ATOM 1286 C C . GLY A 1 161 ? 1.033 -0.465 14.314 1.00 78.00 161 GLY A C 1
ATOM 1287 O O . GLY A 1 161 ? 1.513 -1.552 14.005 1.00 78.00 161 GLY A O 1
ATOM 1288 N N . ASP A 1 162 ? 1.143 0.621 13.565 1.00 79.94 162 ASP A N 1
ATOM 1289 C CA . ASP A 1 162 ? 2.020 0.700 12.403 1.00 79.94 162 ASP A CA 1
ATOM 1290 C C . ASP A 1 162 ? 3.144 1.716 12.665 1.00 79.94 162 ASP A C 1
ATOM 1292 O O . ASP A 1 162 ? 3.157 2.408 13.687 1.00 79.94 162 ASP A O 1
ATOM 1296 N N . TRP A 1 163 ? 4.111 1.795 11.750 1.00 73.62 163 TRP A N 1
ATOM 1297 C CA . TRP A 1 163 ? 5.256 2.705 11.867 1.00 73.62 163 TRP A CA 1
ATOM 1298 C C . TRP A 1 163 ? 4.850 4.187 11.996 1.00 73.62 163 TRP A C 1
ATOM 1300 O O . TRP A 1 163 ? 5.561 4.980 12.609 1.00 73.62 163 TRP A O 1
ATOM 1310 N N . TRP A 1 164 ? 3.692 4.569 11.452 1.00 72.62 164 TRP A N 1
ATOM 1311 C CA . TRP A 1 164 ? 3.187 5.945 11.442 1.00 72.62 164 TRP A CA 1
ATOM 1312 C C . TRP A 1 164 ? 2.238 6.238 12.615 1.00 72.62 164 TRP A C 1
ATOM 1314 O O . TRP A 1 164 ? 1.997 7.397 12.961 1.00 72.62 164 TRP A O 1
ATOM 1324 N N . ALA A 1 165 ? 1.678 5.196 13.223 1.00 80.06 165 ALA A N 1
ATOM 1325 C CA . ALA A 1 165 ? 0.721 5.234 14.313 1.00 80.06 165 ALA A CA 1
ATOM 1326 C C . ALA A 1 165 ? 0.965 4.038 15.253 1.00 80.06 165 ALA A C 1
ATOM 1328 O O . ALA A 1 165 ? 0.230 3.042 15.195 1.00 80.06 165 ALA A O 1
ATOM 1329 N N . PRO A 1 166 ? 1.975 4.126 16.139 1.00 87.12 166 PRO A N 1
ATOM 1330 C CA . PRO A 1 166 ? 2.294 3.042 17.057 1.00 87.12 166 PRO A CA 1
ATOM 1331 C C . PRO A 1 166 ? 1.121 2.758 18.003 1.00 87.12 166 PRO A C 1
ATOM 1333 O O . PRO A 1 166 ? 0.350 3.657 18.365 1.00 87.12 166 PRO A O 1
ATOM 1336 N N . ALA A 1 167 ? 0.989 1.499 18.417 1.00 90.38 167 ALA A N 1
ATOM 1337 C CA . ALA A 1 167 ? -0.001 1.102 19.408 1.00 90.38 167 ALA A CA 1
ATOM 1338 C C . ALA A 1 167 ? 0.367 1.646 20.791 1.00 90.38 167 ALA A C 1
ATOM 1340 O O . ALA A 1 167 ? 1.530 1.934 21.086 1.00 90.38 167 ALA A O 1
ATOM 1341 N N . ARG A 1 168 ? -0.640 1.777 21.653 1.00 91.12 168 ARG A N 1
ATOM 1342 C CA . ARG A 1 168 ? -0.424 2.023 23.080 1.00 91.12 168 ARG A CA 1
ATOM 1343 C C . ARG A 1 168 ? 0.193 0.803 23.754 1.00 91.12 168 ARG A C 1
ATOM 1345 O O . ARG A 1 168 ? -0.032 -0.329 23.335 1.00 91.12 168 ARG A O 1
ATOM 1352 N N . THR A 1 169 ? 0.916 1.048 24.840 1.00 88.06 169 THR A N 1
ATOM 1353 C CA . THR A 1 169 ? 1.432 0.001 25.723 1.00 88.06 169 THR A CA 1
ATOM 1354 C C . THR A 1 169 ? 0.338 -0.487 26.679 1.00 88.06 169 THR A C 1
ATOM 1356 O O . THR A 1 169 ? -0.622 0.230 26.979 1.00 88.06 169 THR A O 1
ATOM 1359 N N . THR A 1 170 ? 0.458 -1.731 27.147 1.00 80.12 170 THR A N 1
ATOM 1360 C CA . THR A 1 170 ? -0.478 -2.361 28.100 1.00 80.12 170 THR A CA 1
ATO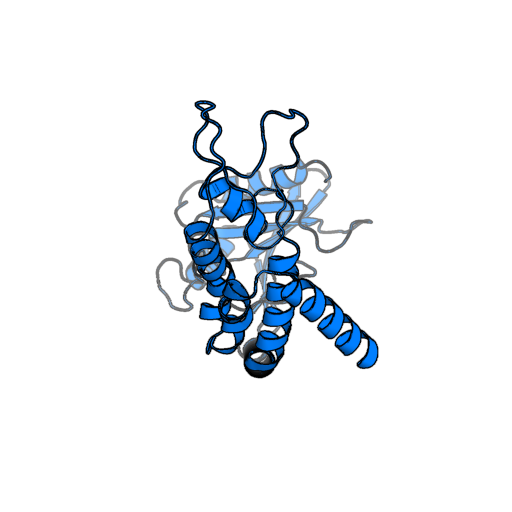M 1361 C C . THR A 1 170 ? -0.140 -2.082 29.569 1.00 80.12 170 THR A C 1
ATOM 1363 O O . THR A 1 170 ? -0.922 -2.443 30.449 1.00 80.12 170 THR A O 1
ATOM 1366 N N . GLY A 1 171 ? 1.011 -1.452 29.835 1.00 74.31 171 GLY A N 1
ATOM 1367 C CA . GLY A 1 171 ? 1.484 -1.104 31.176 1.00 74.31 171 GLY A CA 1
ATOM 1368 C C . GLY A 1 171 ? 0.785 0.115 31.787 1.00 74.31 171 GLY A C 1
ATOM 1369 O O . GLY A 1 171 ? -0.263 0.554 31.322 1.00 74.31 171 GLY A O 1
ATOM 1370 N N . ASP A 1 172 ? 1.396 0.672 32.832 1.00 69.56 172 ASP A N 1
ATOM 1371 C CA . ASP A 1 172 ? 0.898 1.842 33.577 1.00 69.56 172 ASP A CA 1
ATOM 1372 C C . ASP A 1 172 ? 1.562 3.163 33.142 1.00 69.56 172 ASP A C 1
ATOM 1374 O O . ASP A 1 172 ? 1.537 4.164 33.853 1.00 69.56 172 ASP A O 1
ATOM 1378 N N . GLU A 1 173 ? 2.170 3.172 31.957 1.00 77.00 173 GLU A N 1
ATOM 1379 C CA . GLU A 1 173 ? 2.866 4.332 31.402 1.00 77.00 173 GLU A CA 1
ATOM 1380 C C . GLU A 1 173 ? 1.904 5.463 31.000 1.00 77.00 173 GLU A C 1
ATOM 1382 O O . GLU A 1 173 ? 0.706 5.256 30.756 1.00 77.00 173 GLU A O 1
ATOM 1387 N N . GLU A 1 174 ? 2.448 6.675 30.859 1.00 72.06 174 GLU A N 1
ATOM 1388 C CA . GLU A 1 174 ? 1.723 7.807 30.285 1.00 72.06 174 GLU A CA 1
ATOM 1389 C C . GLU A 1 174 ? 1.274 7.467 28.852 1.00 72.06 174 GLU A C 1
ATOM 1391 O O . GLU A 1 174 ? 2.060 7.005 28.023 1.00 72.06 174 GLU A O 1
ATOM 1396 N N . PHE A 1 175 ? -0.013 7.682 28.558 1.00 80.62 175 PHE A N 1
ATOM 1397 C CA . PHE A 1 175 ? -0.653 7.306 27.289 1.00 80.62 175 PHE A CA 1
ATOM 1398 C C . PHE A 1 175 ? -0.762 5.795 27.022 1.00 80.62 175 PHE A C 1
ATOM 1400 O O . PHE A 1 175 ? -1.021 5.400 25.878 1.00 80.62 175 PHE A O 1
ATOM 1407 N N . SER A 1 176 ? -0.646 4.958 28.055 1.00 90.44 176 SER A N 1
ATOM 1408 C CA . SER A 1 176 ? -1.000 3.535 28.004 1.00 90.44 176 SER A CA 1
ATOM 1409 C C . SER A 1 176 ? -2.476 3.298 27.664 1.00 90.44 176 SER A C 1
ATOM 1411 O O . SER A 1 176 ? -3.308 4.215 27.646 1.00 90.44 176 SER A O 1
ATOM 1413 N N . ILE A 1 177 ? -2.827 2.036 27.413 1.00 93.31 177 ILE A N 1
ATOM 1414 C CA . ILE A 1 177 ? -4.219 1.641 27.199 1.00 93.31 177 ILE A CA 1
ATOM 1415 C C . ILE A 1 177 ? -5.091 1.968 28.416 1.00 93.31 177 ILE A C 1
ATOM 1417 O O . ILE A 1 177 ? -6.179 2.508 28.245 1.00 93.31 177 ILE A O 1
ATOM 1421 N N . LYS A 1 178 ? -4.586 1.754 29.638 1.00 91.81 178 LYS A N 1
ATOM 1422 C CA . LYS A 1 178 ? -5.306 2.061 30.882 1.00 91.81 178 LYS A CA 1
ATOM 1423 C C . LYS A 1 178 ? -5.599 3.552 31.008 1.00 91.81 178 LYS A C 1
ATOM 1425 O O . LYS A 1 178 ? -6.711 3.934 31.362 1.00 91.81 178 LYS A O 1
ATOM 1430 N N . TRP A 1 179 ? -4.630 4.399 30.659 1.00 93.69 179 TRP A N 1
ATOM 1431 C CA . TRP A 1 179 ? -4.837 5.846 30.611 1.00 93.69 179 TRP A CA 1
ATOM 1432 C C . TRP A 1 179 ? -5.952 6.223 29.619 1.00 93.69 179 TRP A C 1
ATOM 1434 O O . TRP A 1 179 ? -6.813 7.049 29.928 1.00 93.69 179 TRP A O 1
ATOM 1444 N N . ALA A 1 180 ? -5.983 5.592 28.440 1.00 94.00 180 ALA A N 1
ATOM 1445 C CA . ALA A 1 180 ? -7.011 5.859 27.435 1.00 94.00 180 ALA A CA 1
ATOM 1446 C C . ALA A 1 180 ? -8.397 5.377 27.890 1.00 94.00 180 ALA A C 1
ATOM 1448 O O . ALA A 1 180 ? -9.388 6.072 27.669 1.00 94.00 180 ALA A O 1
ATOM 1449 N N . GLU A 1 181 ? -8.470 4.232 28.574 1.00 93.81 181 GLU A N 1
ATOM 1450 C CA . GLU A 1 181 ? -9.699 3.717 29.185 1.00 93.81 181 GLU A CA 1
ATOM 1451 C C . GLU A 1 181 ? -10.239 4.666 30.260 1.00 93.81 181 GLU A C 1
ATOM 1453 O O . GLU A 1 181 ? -11.419 5.010 30.230 1.00 93.81 181 GLU A O 1
ATOM 1458 N N . GLN A 1 182 ? -9.383 5.153 31.164 1.00 92.94 182 GLN A N 1
ATOM 1459 C CA . GLN A 1 182 ? -9.767 6.134 32.186 1.00 92.94 182 GLN A CA 1
ATOM 1460 C C . GLN A 1 182 ? -10.284 7.430 31.560 1.00 92.94 182 GLN A C 1
ATOM 1462 O O . GLN A 1 182 ? -11.284 7.993 32.008 1.00 92.94 182 GLN A O 1
ATOM 1467 N N . ARG A 1 183 ? -9.631 7.889 30.489 1.00 93.88 183 ARG A N 1
ATOM 1468 C CA . ARG A 1 183 ? -10.058 9.071 29.740 1.00 93.88 183 ARG A CA 1
ATOM 1469 C C . ARG A 1 183 ? -11.394 8.861 29.031 1.00 93.88 183 ARG A C 1
ATOM 1471 O O . ARG A 1 183 ? -12.207 9.772 28.987 1.00 93.88 183 ARG A O 1
ATOM 1478 N N . LEU A 1 184 ? -11.643 7.680 28.476 1.00 95.62 184 LEU A N 1
ATOM 1479 C CA . LEU A 1 184 ? -12.943 7.347 27.891 1.00 95.62 184 LEU A CA 1
ATOM 1480 C C . LEU A 1 184 ? -14.036 7.289 28.959 1.00 95.62 184 LEU A C 1
ATOM 1482 O O . LEU A 1 184 ? -15.124 7.826 28.751 1.00 95.62 184 LEU A O 1
ATOM 1486 N N . PHE A 1 185 ? -13.728 6.711 30.117 1.00 94.38 185 PHE A N 1
ATOM 1487 C CA . PHE A 1 185 ? -14.648 6.646 31.244 1.00 94.38 185 PHE A CA 1
ATOM 1488 C C . PHE A 1 185 ? -15.032 8.040 31.758 1.00 94.38 185 PHE A C 1
ATOM 1490 O O . PHE A 1 185 ? -16.213 8.310 31.963 1.00 94.38 185 PHE A O 1
ATOM 1497 N N . SER A 1 186 ? -14.070 8.963 31.884 1.00 93.19 186 SER A N 1
ATOM 1498 C CA . SER A 1 186 ? -14.361 10.349 32.286 1.00 93.19 186 SER A CA 1
ATOM 1499 C C . SER A 1 186 ? -15.176 11.127 31.246 1.00 93.19 186 SER A C 1
ATOM 1501 O O . SER A 1 186 ? -15.879 12.069 31.600 1.00 93.19 186 SER A O 1
ATOM 1503 N N . LEU A 1 187 ? -15.140 10.703 29.978 1.00 93.44 187 LEU A N 1
ATOM 1504 C CA . LEU A 1 187 ? -15.994 11.208 28.898 1.00 93.44 187 LEU A CA 1
ATOM 1505 C C . LEU A 1 187 ? -17.361 10.507 28.820 1.00 93.44 187 LEU A C 1
ATOM 1507 O O . LEU A 1 187 ? -18.116 10.752 27.883 1.00 93.44 187 LEU A O 1
ATOM 1511 N N . GLY A 1 188 ? -17.685 9.630 29.775 1.00 94.25 188 GLY A N 1
ATOM 1512 C CA . GLY A 1 188 ? -18.974 8.942 29.858 1.00 94.25 188 GLY A CA 1
ATOM 1513 C C . GLY A 1 188 ? -19.102 7.699 28.975 1.00 94.25 188 GLY A C 1
ATOM 1514 O O . GLY A 1 188 ? -20.204 7.161 28.840 1.00 94.25 188 GLY A O 1
ATOM 1515 N N . PHE A 1 189 ? -18.017 7.222 28.355 1.00 95.56 189 PHE A N 1
ATOM 1516 C CA . PHE A 1 189 ? -18.054 5.970 27.600 1.00 95.56 189 PHE A CA 1
ATOM 1517 C C . PHE A 1 189 ? -18.191 4.780 28.548 1.00 95.56 189 PHE A C 1
ATOM 1519 O O . PHE A 1 189 ? -17.527 4.685 29.580 1.00 95.56 189 PHE A O 1
ATOM 1526 N N . ARG A 1 190 ? -19.027 3.824 28.151 1.00 94.50 190 ARG A N 1
ATOM 1527 C CA . ARG A 1 190 ? -19.184 2.536 28.819 1.00 94.50 190 ARG A CA 1
ATOM 1528 C C . ARG A 1 190 ? -18.291 1.512 28.143 1.00 94.50 190 ARG A C 1
ATOM 1530 O O . ARG A 1 190 ? -18.272 1.420 26.917 1.00 94.50 190 ARG A O 1
ATOM 1537 N N . ILE A 1 191 ? -17.592 0.720 28.943 1.00 94.19 191 ILE A N 1
ATOM 1538 C CA . ILE A 1 191 ? -16.896 -0.462 28.450 1.00 94.19 191 ILE A CA 1
ATOM 1539 C C . ILE A 1 191 ? -17.885 -1.627 28.386 1.00 94.19 191 ILE A C 1
ATOM 1541 O O . ILE A 1 191 ? -18.566 -1.931 29.363 1.00 94.19 191 ILE A O 1
ATOM 1545 N N . ASN A 1 192 ? -17.977 -2.264 27.226 1.00 93.06 192 ASN A N 1
ATOM 1546 C CA . ASN A 1 192 ? -18.664 -3.535 27.063 1.00 93.06 192 ASN A CA 1
ATOM 1547 C C . ASN A 1 192 ? -17.612 -4.624 26.833 1.00 93.06 192 ASN A C 1
ATOM 1549 O O . ASN A 1 192 ? -16.760 -4.481 25.948 1.00 93.06 192 ASN A O 1
ATOM 1553 N N . VAL A 1 193 ? -17.665 -5.669 27.658 1.00 93.62 193 VAL A N 1
ATOM 1554 C CA . VAL A 1 193 ? -16.709 -6.779 27.677 1.00 93.62 193 VAL A CA 1
ATOM 1555 C C . VAL A 1 193 ? -17.457 -8.060 27.333 1.00 93.62 193 VAL A C 1
ATOM 1557 O O . VAL A 1 193 ? -18.324 -8.492 28.087 1.00 93.62 193 VAL A O 1
ATOM 1560 N N . ASP A 1 194 ? -17.101 -8.659 26.201 1.00 90.62 194 ASP A N 1
ATOM 1561 C CA . ASP A 1 194 ? -17.628 -9.937 25.723 1.00 90.62 194 ASP A CA 1
ATOM 1562 C C . ASP A 1 194 ? -16.458 -10.919 25.561 1.00 90.62 194 ASP A C 1
ATOM 1564 O O . ASP A 1 194 ? -15.734 -10.920 24.559 1.00 90.62 194 ASP A O 1
ATOM 1568 N N . GLY A 1 195 ? -16.180 -11.681 26.621 1.00 91.50 195 GLY A N 1
ATOM 1569 C CA . GLY A 1 195 ? -14.970 -12.498 26.725 1.00 91.50 195 GLY A CA 1
ATOM 1570 C C . GLY A 1 195 ? -13.698 -11.645 26.639 1.00 91.50 195 GLY A C 1
ATOM 1571 O O . GLY A 1 195 ? -13.451 -10.790 27.487 1.00 91.50 195 GLY A O 1
ATOM 1572 N N . LEU A 1 196 ? -12.885 -11.874 25.602 1.00 92.56 196 LEU A N 1
ATOM 1573 C CA . LEU A 1 196 ? -11.668 -11.097 25.316 1.00 92.56 196 LEU A CA 1
ATOM 1574 C C . LEU A 1 196 ? -11.918 -9.877 24.416 1.00 92.56 196 LEU A C 1
ATOM 1576 O O . LEU A 1 196 ? -10.981 -9.146 24.094 1.00 92.56 196 LEU A O 1
ATOM 1580 N N . ARG A 1 197 ? -13.159 -9.646 23.981 1.00 93.31 197 ARG A N 1
ATOM 1581 C CA . ARG A 1 197 ? -13.514 -8.505 23.136 1.00 93.31 197 ARG A CA 1
ATOM 1582 C C . ARG A 1 197 ? -13.932 -7.330 24.005 1.00 93.31 197 ARG A C 1
ATOM 1584 O O . ARG A 1 197 ? -14.789 -7.462 24.876 1.00 93.31 197 ARG A O 1
ATOM 1591 N N . ARG A 1 198 ? -13.353 -6.163 23.740 1.00 95.56 198 ARG A N 1
ATOM 1592 C CA . ARG A 1 198 ? -13.702 -4.889 24.370 1.00 95.56 198 ARG A CA 1
ATOM 1593 C C . ARG A 1 198 ? -14.270 -3.935 23.337 1.00 95.56 198 ARG A C 1
ATOM 1595 O O . ARG A 1 198 ? -13.766 -3.824 22.223 1.00 95.56 198 ARG A O 1
ATOM 1602 N N . SER A 1 199 ? -15.297 -3.199 23.725 1.00 95.44 199 SER A N 1
ATOM 1603 C CA . SER A 1 199 ? -15.781 -2.047 22.967 1.00 95.44 199 SER A CA 1
ATOM 1604 C C . SER A 1 199 ? -16.083 -0.904 23.923 1.00 95.44 199 SER A C 1
ATOM 1606 O O . SER A 1 199 ? -16.539 -1.136 25.043 1.00 95.44 199 SER A O 1
ATOM 1608 N N . TYR A 1 200 ? -15.815 0.322 23.486 1.00 96.56 200 TYR A N 1
ATOM 1609 C CA . TYR A 1 200 ? -16.093 1.527 24.262 1.00 96.56 200 TYR A CA 1
ATOM 1610 C C . TYR A 1 200 ? -17.203 2.288 23.568 1.00 96.56 200 TYR A C 1
ATOM 1612 O O . TYR A 1 200 ? -17.021 2.785 22.455 1.00 96.56 200 TYR A O 1
ATOM 1620 N N . LEU A 1 201 ? -18.352 2.342 24.229 1.00 94.38 201 LEU A N 1
ATOM 1621 C CA . LEU A 1 201 ? -19.596 2.821 23.658 1.00 94.38 201 LEU A CA 1
ATOM 1622 C C . LEU A 1 201 ? -20.056 4.084 24.366 1.00 94.38 201 LEU A C 1
ATOM 1624 O O . LEU A 1 201 ? -20.110 4.136 25.593 1.00 94.38 201 LEU A O 1
ATOM 1628 N N . HIS A 1 202 ? -20.463 5.073 23.588 1.00 93.19 202 HIS A N 1
ATOM 1629 C CA . HIS A 1 202 ? -21.204 6.220 24.089 1.00 93.19 202 HIS A CA 1
ATOM 1630 C C . HIS A 1 202 ? -22.468 6.403 23.258 1.00 93.19 202 HIS A C 1
ATOM 1632 O O . HIS A 1 202 ? -22.464 6.210 22.042 1.00 93.19 202 HIS A O 1
ATOM 1638 N N . THR A 1 203 ? -23.562 6.774 23.911 1.00 90.38 203 THR A N 1
ATOM 1639 C CA . THR A 1 203 ? -24.836 7.055 23.247 1.00 90.38 203 THR A CA 1
ATOM 1640 C C . THR A 1 203 ? -25.099 8.548 23.277 1.00 90.38 203 THR A C 1
ATOM 1642 O O . THR A 1 203 ? -24.995 9.170 24.331 1.00 90.38 203 THR A O 1
ATOM 1645 N N . GLY A 1 204 ? -25.440 9.128 22.133 1.00 83.31 204 GLY A N 1
ATOM 1646 C CA . GLY A 1 204 ? -25.759 10.549 22.010 1.00 83.31 204 GLY A CA 1
ATOM 1647 C C . GLY A 1 204 ? -27.124 10.764 21.373 1.00 83.31 204 GLY A C 1
ATOM 1648 O O . GLY A 1 204 ? -27.615 9.907 20.637 1.00 83.31 204 GLY A O 1
ATOM 1649 N N . LYS A 1 205 ? -27.720 11.929 21.628 1.00 81.12 205 LYS A N 1
ATOM 1650 C CA . LYS A 1 205 ? -28.912 12.410 20.923 1.00 81.12 205 LYS A CA 1
ATOM 1651 C C . LYS A 1 205 ? -28.604 13.752 20.277 1.00 81.12 205 LYS A C 1
ATOM 1653 O O . LYS A 1 205 ? -27.957 14.592 20.896 1.00 81.12 205 LYS A O 1
ATOM 1658 N N . SER A 1 206 ? -29.062 13.952 19.048 1.00 78.31 206 SER A N 1
ATOM 1659 C CA . SER A 1 206 ? -29.063 15.265 18.398 1.00 78.31 206 SER A CA 1
ATOM 1660 C C . SER A 1 206 ? -30.365 15.403 17.614 1.00 78.31 206 SER A C 1
ATOM 1662 O O . SER A 1 206 ? -30.607 14.646 16.671 1.00 78.31 206 SER A O 1
ATOM 1664 N N . GLY A 1 207 ? -31.239 16.308 18.065 1.00 79.19 207 GLY A N 1
ATOM 1665 C CA . GLY A 1 207 ? -32.640 16.334 17.635 1.00 79.19 207 GLY A CA 1
ATOM 1666 C C . GLY A 1 207 ? -33.343 15.006 17.945 1.00 79.19 207 GLY A C 1
ATOM 1667 O O . GLY A 1 207 ? -33.172 14.451 19.030 1.00 79.19 207 GLY A O 1
ATOM 1668 N N . ASP A 1 208 ? -34.065 14.466 16.962 1.00 77.81 208 ASP A N 1
ATOM 1669 C CA . ASP A 1 208 ? -34.808 13.198 17.077 1.00 77.81 208 ASP A CA 1
ATOM 1670 C C . ASP A 1 208 ? -33.960 11.945 16.784 1.00 77.81 208 ASP A C 1
ATOM 1672 O O . ASP A 1 208 ? -34.460 10.818 16.817 1.00 77.81 208 ASP A O 1
ATOM 1676 N N . ALA A 1 209 ? -32.677 12.114 16.449 1.00 79.56 209 ALA A N 1
ATOM 1677 C CA . ALA A 1 209 ? -31.798 11.010 16.089 1.00 79.56 209 ALA A CA 1
ATOM 1678 C C . ALA A 1 209 ? -30.964 10.531 17.285 1.00 79.56 209 ALA A C 1
ATOM 1680 O O . ALA A 1 209 ? -30.272 11.311 17.944 1.00 79.56 209 ALA A O 1
ATOM 1681 N N . GLU A 1 210 ? -30.983 9.217 17.511 1.00 87.06 210 GLU A N 1
ATOM 1682 C CA . GLU A 1 210 ? -30.099 8.536 18.455 1.00 87.06 210 GLU A CA 1
ATOM 1683 C C . GLU A 1 210 ? -28.866 7.975 17.742 1.00 87.06 210 GLU A C 1
ATOM 1685 O O . GLU A 1 210 ? -28.959 7.314 16.697 1.00 87.06 210 GLU A O 1
ATOM 1690 N N . PHE A 1 211 ? -27.705 8.215 18.341 1.00 88.75 211 PHE A N 1
ATOM 1691 C CA . PHE A 1 211 ? -26.406 7.801 17.833 1.00 88.75 211 PHE A CA 1
ATOM 1692 C C . PHE A 1 211 ? -25.706 6.874 18.818 1.00 88.75 211 PHE A C 1
ATOM 1694 O O . PHE A 1 211 ? -25.799 7.051 20.034 1.00 88.75 211 PHE A O 1
ATOM 1701 N N . ILE A 1 212 ? -24.951 5.927 18.272 1.00 91.38 212 ILE A N 1
ATOM 1702 C CA . ILE A 1 212 ? -23.995 5.105 19.005 1.00 91.38 212 ILE A CA 1
ATOM 1703 C C . ILE A 1 212 ? -22.589 5.415 18.503 1.00 91.38 212 ILE A C 1
ATOM 1705 O O . ILE A 1 212 ? -22.345 5.517 17.301 1.00 91.38 212 ILE A O 1
ATOM 1709 N N . ILE A 1 213 ? -21.666 5.598 19.434 1.00 93.56 213 ILE A N 1
ATOM 1710 C CA . ILE A 1 213 ? -20.296 6.012 19.166 1.00 93.56 213 ILE A CA 1
ATOM 1711 C C . ILE A 1 213 ? -19.386 4.907 19.658 1.00 93.56 213 ILE A C 1
ATOM 1713 O O . ILE A 1 213 ? -19.457 4.533 20.826 1.00 93.56 213 ILE A O 1
ATOM 1717 N N . TYR A 1 214 ? -18.524 4.424 18.774 1.00 95.69 214 TYR A N 1
ATOM 1718 C CA . TYR A 1 214 ? -17.457 3.498 19.117 1.00 95.69 21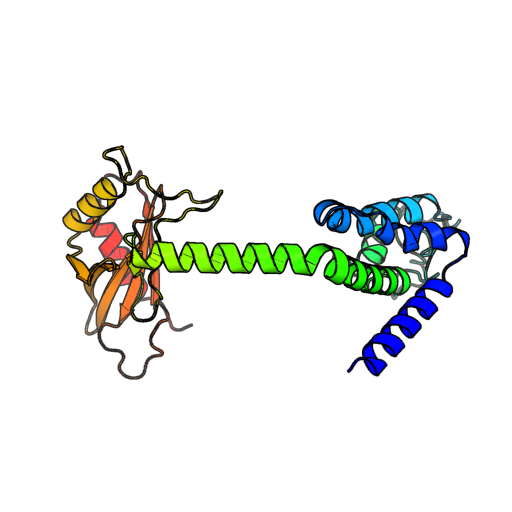4 TYR A CA 1
ATOM 1719 C C . TYR A 1 214 ? -16.152 4.277 19.216 1.00 95.69 214 TYR A C 1
ATOM 1721 O O . TYR A 1 214 ? -15.795 5.004 18.285 1.00 95.69 214 TYR A O 1
ATOM 1729 N N . ALA A 1 215 ? -15.445 4.125 20.330 1.00 96.38 215 ALA A N 1
ATOM 1730 C CA . ALA A 1 215 ? -14.102 4.662 20.486 1.00 96.38 215 ALA A CA 1
ATOM 1731 C C . ALA A 1 215 ? -13.037 3.573 20.292 1.00 96.38 215 ALA A C 1
ATOM 1733 O O . ALA A 1 215 ? -13.147 2.467 20.819 1.00 96.38 215 ALA A O 1
ATOM 1734 N N . ASP A 1 216 ? -11.988 3.923 19.552 1.00 95.44 216 ASP A N 1
ATOM 1735 C CA . ASP A 1 216 ? -10.782 3.138 19.326 1.00 95.44 216 ASP A CA 1
ATOM 1736 C C . ASP A 1 216 ? -9.613 3.759 20.110 1.00 95.44 216 ASP A C 1
ATOM 1738 O O . ASP A 1 216 ? -9.026 4.759 19.670 1.00 95.44 216 ASP A O 1
ATOM 1742 N N . PRO A 1 217 ? -9.263 3.196 21.280 1.00 95.06 217 PRO A N 1
ATOM 1743 C CA . PRO A 1 217 ? -8.158 3.690 22.087 1.00 95.06 217 PRO A CA 1
ATOM 1744 C C . PRO A 1 217 ? -6.801 3.113 21.675 1.00 95.06 217 PRO A C 1
ATOM 1746 O O . PRO A 1 217 ? -5.807 3.445 22.306 1.00 95.06 217 PRO A O 1
ATOM 1749 N N . ARG A 1 218 ? -6.701 2.240 20.666 1.00 93.88 218 ARG A N 1
ATOM 1750 C CA . ARG A 1 218 ? -5.485 1.436 20.443 1.00 93.88 218 ARG A CA 1
ATOM 1751 C C . ARG A 1 218 ? -4.263 2.238 20.009 1.00 93.88 218 ARG A C 1
ATOM 1753 O O . ARG A 1 218 ? -3.138 1.822 20.270 1.00 93.88 218 ARG A O 1
ATOM 1760 N N . ARG A 1 219 ? -4.467 3.367 19.330 1.00 92.00 219 ARG A N 1
ATOM 1761 C CA . ARG A 1 219 ? -3.387 4.178 18.752 1.00 92.00 219 ARG A CA 1
ATOM 1762 C C . ARG A 1 219 ? -2.827 5.159 19.772 1.00 92.00 219 ARG A C 1
ATOM 1764 O O . ARG A 1 219 ? -3.578 5.832 20.474 1.00 92.00 219 ARG A O 1
ATOM 1771 N N . LYS A 1 220 ? -1.505 5.2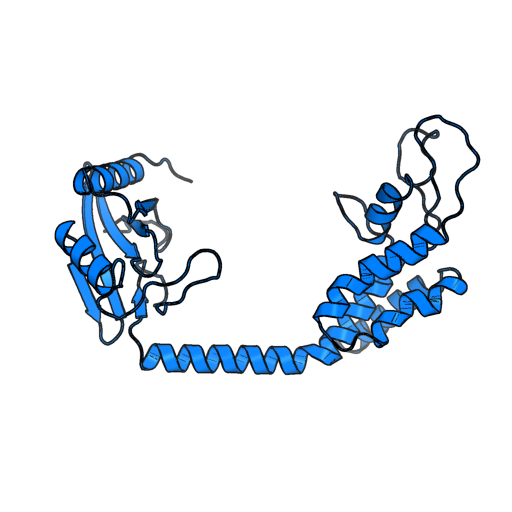95 19.823 1.00 91.69 220 LYS A N 1
ATOM 1772 C CA . LYS A 1 220 ? -0.845 6.336 20.613 1.00 91.69 220 LYS A CA 1
ATOM 1773 C C . LYS A 1 220 ? -1.095 7.714 19.988 1.00 91.69 220 LYS A C 1
ATOM 1775 O O . LYS A 1 220 ? -1.131 7.862 18.767 1.00 91.69 220 LYS A O 1
ATOM 1780 N N . GLY A 1 221 ? -1.273 8.736 20.822 1.00 90.69 221 GLY A N 1
ATOM 1781 C CA . GLY A 1 221 ? -1.424 10.132 20.403 1.00 90.69 221 GLY A CA 1
ATOM 1782 C C . GLY A 1 221 ? -2.865 10.573 20.129 1.00 90.69 221 GLY A C 1
ATOM 1783 O O . GLY A 1 221 ? -3.122 11.780 20.059 1.00 90.69 221 GLY A O 1
ATOM 1784 N N . ARG A 1 222 ? -3.813 9.638 20.002 1.00 93.50 222 ARG 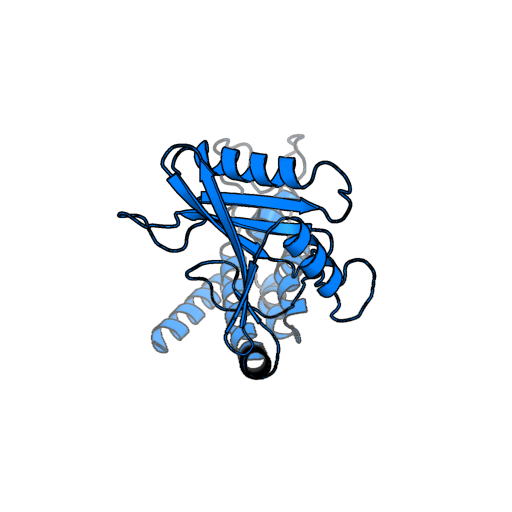A N 1
ATOM 1785 C CA . ARG A 1 222 ? -5.238 9.939 19.807 1.00 93.50 222 ARG A CA 1
ATOM 1786 C C . ARG A 1 222 ? -6.154 8.797 20.230 1.00 93.50 222 ARG A C 1
ATOM 1788 O O . ARG A 1 222 ? -5.741 7.645 20.288 1.00 93.50 222 ARG A O 1
ATOM 1795 N N . ILE A 1 223 ? -7.419 9.125 20.444 1.00 95.12 223 ILE A N 1
ATOM 1796 C CA . ILE A 1 223 ? -8.528 8.182 20.544 1.00 95.12 223 ILE A CA 1
ATOM 1797 C C . ILE A 1 223 ? -9.471 8.498 19.388 1.00 95.12 223 ILE A C 1
ATOM 1799 O O . ILE A 1 223 ? -10.000 9.610 19.308 1.00 95.12 223 ILE A O 1
ATOM 1803 N N . SER A 1 224 ? -9.634 7.546 18.474 1.00 95.19 224 SER A N 1
ATOM 1804 C CA . SER A 1 224 ? -10.484 7.727 17.297 1.00 95.19 224 SER A CA 1
ATOM 1805 C C . SER A 1 224 ? -11.919 7.357 17.631 1.00 95.19 224 SER A C 1
ATOM 1807 O O . SER A 1 224 ? -12.167 6.354 18.286 1.00 95.19 224 SER A O 1
ATOM 1809 N N . MET A 1 225 ? -12.875 8.155 17.181 1.00 95.38 225 MET A N 1
ATOM 1810 C CA . MET A 1 225 ? -14.298 7.950 17.426 1.00 95.38 225 MET A CA 1
ATOM 1811 C C . MET A 1 225 ? -15.027 7.784 16.102 1.00 95.38 225 MET A C 1
ATOM 1813 O O . MET A 1 225 ? -14.788 8.534 15.157 1.00 95.38 225 MET A O 1
ATOM 1817 N N . ARG A 1 226 ? -15.923 6.799 16.044 1.00 94.31 226 ARG A N 1
ATOM 1818 C CA . ARG A 1 226 ? -16.785 6.511 14.894 1.00 94.31 226 ARG A CA 1
ATOM 1819 C C . ARG A 1 226 ? -18.239 6.592 15.324 1.00 94.31 226 ARG A C 1
ATOM 1821 O O . ARG A 1 226 ? -18.642 5.915 16.268 1.00 94.31 226 ARG A O 1
ATOM 1828 N N . VAL A 1 227 ? -19.018 7.418 14.634 1.00 92.31 227 VAL A N 1
ATOM 1829 C CA . VAL A 1 227 ? -20.424 7.682 14.963 1.00 92.31 227 VAL A CA 1
ATOM 1830 C C . VAL A 1 227 ? -21.335 6.913 14.014 1.00 92.31 227 VAL A C 1
ATOM 1832 O O . VAL A 1 227 ? -21.206 7.020 12.797 1.00 92.31 227 VAL A O 1
ATOM 1835 N N . PHE A 1 228 ? -22.294 6.178 14.566 1.00 89.56 228 PHE A N 1
ATOM 1836 C CA . PHE A 1 228 ? -23.298 5.408 13.837 1.00 89.56 228 PHE A CA 1
ATOM 1837 C C . PHE A 1 228 ? -24.702 5.762 14.340 1.00 89.56 228 PHE A C 1
ATOM 1839 O O . PHE A 1 228 ? -24.869 6.290 15.437 1.00 89.56 228 PHE A O 1
ATOM 1846 N N . TYR A 1 229 ? -25.736 5.434 13.566 1.00 86.06 229 TYR A N 1
ATOM 1847 C CA . TYR A 1 229 ? -27.113 5.489 14.064 1.00 86.06 229 TYR A CA 1
ATOM 1848 C C . TYR A 1 229 ? -27.397 4.315 15.005 1.00 86.06 229 TYR A C 1
ATOM 1850 O O . TYR A 1 229 ? -27.045 3.181 14.683 1.00 86.06 229 TYR A O 1
ATOM 1858 N N . ALA A 1 230 ? -28.087 4.570 16.120 1.00 81.19 230 ALA A N 1
ATOM 1859 C CA . ALA A 1 230 ? -28.472 3.526 17.073 1.00 81.19 230 ALA A CA 1
ATOM 1860 C C . ALA A 1 230 ? -29.522 2.562 16.484 1.00 81.19 230 ALA A C 1
ATOM 1862 O O . ALA A 1 230 ? -29.424 1.348 16.649 1.00 81.19 230 ALA A O 1
ATOM 1863 N N . ALA A 1 231 ? -30.488 3.089 15.724 1.00 70.25 231 ALA A N 1
ATOM 1864 C CA . ALA A 1 231 ? -31.472 2.301 14.989 1.00 70.25 231 ALA A CA 1
ATOM 1865 C C . ALA A 1 231 ? -31.256 2.461 13.478 1.00 70.25 231 ALA A C 1
ATOM 1867 O O . ALA A 1 231 ? -31.516 3.517 12.895 1.00 70.25 231 ALA A O 1
ATOM 1868 N N . ALA A 1 232 ? -30.811 1.393 12.816 1.00 56.97 232 ALA A N 1
ATOM 1869 C CA . ALA A 1 232 ? -30.716 1.336 11.362 1.00 56.97 232 ALA A CA 1
ATOM 1870 C C . ALA A 1 232 ? -32.116 1.188 10.734 1.00 56.97 232 ALA A C 1
ATOM 1872 O O . ALA A 1 232 ? -32.438 0.149 10.162 1.00 56.97 232 ALA A O 1
ATOM 1873 N N . LYS A 1 233 ? -32.973 2.215 10.823 1.00 49.78 233 LYS A N 1
ATOM 1874 C CA . LYS A 1 233 ? -34.189 2.281 9.996 1.00 49.78 233 LYS A CA 1
ATOM 1875 C C . LYS A 1 233 ? -33.759 2.466 8.532 1.00 49.78 233 LYS A C 1
ATOM 1877 O O . LYS A 1 233 ? -33.515 3.584 8.091 1.00 49.78 233 LYS A O 1
ATOM 1882 N N . GLY A 1 234 ? -33.577 1.355 7.813 1.00 52.59 234 GLY A N 1
ATOM 1883 C CA . GLY A 1 234 ? -33.311 1.318 6.367 1.00 52.59 234 GLY A CA 1
ATOM 1884 C C . GLY A 1 234 ? -31.896 1.704 5.907 1.00 52.59 234 GLY A C 1
ATOM 1885 O O . GLY A 1 234 ? -31.705 1.971 4.725 1.00 52.59 234 GLY A O 1
ATOM 1886 N N . ARG A 1 235 ? -30.897 1.760 6.800 1.00 58.53 235 ARG A N 1
ATOM 1887 C CA . ARG A 1 235 ? -29.526 2.202 6.463 1.00 58.53 235 ARG A CA 1
ATOM 1888 C C . ARG A 1 235 ? -28.546 1.032 6.371 1.00 58.53 235 ARG A C 1
ATOM 1890 O O . ARG A 1 235 ? -28.652 0.085 7.150 1.00 58.53 235 ARG A O 1
ATOM 1897 N N . LYS A 1 236 ? -27.574 1.119 5.446 1.00 55.66 236 LYS A N 1
ATOM 1898 C CA . LYS A 1 236 ? -26.468 0.151 5.338 1.00 55.66 236 LYS A CA 1
ATOM 1899 C C . LYS A 1 236 ? -25.751 0.077 6.687 1.00 55.66 236 LYS A C 1
ATOM 1901 O O . LYS A 1 236 ? -25.142 1.051 7.124 1.00 55.66 236 LYS A O 1
ATOM 1906 N N . LYS A 1 237 ? -25.874 -1.067 7.360 1.00 61.91 237 LYS A N 1
ATOM 1907 C CA . LYS A 1 237 ? -25.156 -1.349 8.604 1.00 61.91 237 LYS A CA 1
ATOM 1908 C C . LYS A 1 237 ? -23.650 -1.275 8.313 1.00 61.91 237 LYS A C 1
ATOM 1910 O O . LYS A 1 237 ? -23.213 -1.816 7.303 1.00 61.91 237 LYS A O 1
ATOM 1915 N N . GLY A 1 238 ? -22.890 -0.591 9.167 1.00 69.25 238 GLY A N 1
ATOM 1916 C CA . GLY A 1 238 ? -21.424 -0.671 9.169 1.00 69.25 238 GLY A CA 1
ATOM 1917 C C . GLY A 1 238 ? -20.640 0.531 8.644 1.00 69.25 238 GLY A C 1
ATOM 1918 O O . GLY A 1 238 ? -19.449 0.613 8.916 1.00 69.25 238 GLY A O 1
ATOM 1919 N N . ILE A 1 239 ? -21.260 1.499 7.961 1.00 82.19 239 ILE A N 1
ATOM 1920 C CA . ILE A 1 239 ? -20.545 2.719 7.544 1.00 82.19 239 ILE A CA 1
ATOM 1921 C C . ILE A 1 239 ? -20.712 3.796 8.628 1.00 82.19 239 ILE A C 1
ATOM 1923 O O . ILE A 1 239 ? -21.855 4.120 8.971 1.00 82.19 239 ILE A O 1
ATOM 1927 N N . PRO A 1 240 ? -19.618 4.359 9.177 1.00 87.44 240 PRO A N 1
ATOM 1928 C CA . PRO A 1 240 ? -19.718 5.465 10.118 1.00 87.44 240 PRO A CA 1
ATOM 1929 C C . PRO A 1 240 ? -20.228 6.720 9.404 1.00 87.44 240 PRO A C 1
ATOM 1931 O O . PRO A 1 240 ? -19.785 7.052 8.307 1.00 87.44 240 PRO A O 1
ATOM 1934 N N . LEU A 1 241 ? -21.143 7.441 10.047 1.00 87.94 241 LEU A N 1
ATOM 1935 C CA . LEU A 1 241 ? -21.659 8.730 9.571 1.00 87.94 241 LEU A CA 1
ATOM 1936 C C . LEU A 1 241 ? -20.586 9.803 9.598 1.00 87.94 241 LEU A C 1
ATOM 1938 O O . LEU A 1 241 ? -20.528 10.686 8.749 1.00 87.94 241 LEU A O 1
ATOM 1942 N N . HIS A 1 242 ? -19.758 9.726 10.628 1.00 90.31 242 HIS A N 1
ATOM 1943 C CA . HIS A 1 242 ? -18.682 10.650 10.865 1.00 90.31 242 HIS A CA 1
ATOM 1944 C C . HIS A 1 242 ? -17.626 9.966 11.717 1.00 90.31 242 HIS A C 1
ATOM 1946 O O . HIS A 1 242 ? -17.929 9.072 12.514 1.00 90.31 242 HIS A O 1
ATOM 1952 N N . SER A 1 243 ? -16.397 10.431 11.557 1.00 92.81 243 SER A N 1
ATOM 1953 C CA . SER A 1 243 ? -15.269 9.995 12.359 1.00 92.81 243 SER A CA 1
ATOM 1954 C C . SER A 1 243 ? -14.475 11.219 12.777 1.00 92.81 243 SER A C 1
ATOM 1956 O O . SER A 1 243 ? -14.242 12.110 11.961 1.00 92.81 243 SER A O 1
ATOM 1958 N N . PHE A 1 244 ? -14.050 11.253 14.032 1.00 94.50 244 PHE A N 1
ATOM 1959 C CA . PHE A 1 244 ? -13.227 12.329 14.570 1.00 94.50 244 PHE A CA 1
ATOM 1960 C C . PHE A 1 244 ? -12.264 11.784 15.621 1.00 94.50 244 PHE A C 1
ATOM 1962 O O . PHE A 1 244 ? -12.469 10.701 16.160 1.00 94.50 244 PHE A O 1
ATOM 1969 N N . ASP A 1 245 ? -11.209 12.539 15.910 1.00 94.62 245 ASP A N 1
ATOM 1970 C CA . ASP A 1 245 ? -10.161 12.128 16.840 1.00 94.62 245 ASP A CA 1
ATOM 1971 C C . ASP A 1 245 ? -10.100 13.074 18.041 1.00 94.62 245 ASP A C 1
ATOM 1973 O O . ASP A 1 245 ? -10.137 14.299 17.893 1.00 94.62 245 ASP A O 1
ATOM 1977 N N . ILE A 1 246 ? -9.896 12.510 19.230 1.00 94.31 246 ILE A N 1
ATOM 1978 C CA . ILE A 1 246 ? -9.457 13.257 20.409 1.00 94.31 246 ILE A CA 1
ATOM 1979 C C . ILE A 1 246 ? -7.968 13.035 20.580 1.00 94.31 246 ILE A C 1
ATOM 1981 O O . ILE A 1 246 ? -7.532 11.913 20.816 1.00 94.31 246 ILE A O 1
ATOM 1985 N N . ARG A 1 247 ? -7.174 14.103 20.488 1.00 93.81 247 ARG A N 1
ATOM 1986 C CA . ARG A 1 247 ? -5.725 13.991 20.681 1.00 93.81 247 ARG A CA 1
ATOM 1987 C C . ARG A 1 247 ? -5.372 13.800 22.148 1.00 93.81 247 ARG A C 1
ATOM 1989 O O . ARG A 1 247 ? -5.985 14.399 23.037 1.00 93.81 247 ARG A O 1
ATOM 1996 N N . ASP A 1 248 ? -4.313 13.042 22.385 1.00 92.25 248 ASP A N 1
ATOM 1997 C CA . ASP A 1 248 ? -3.811 12.779 23.731 1.00 92.25 248 ASP A CA 1
ATOM 1998 C C . ASP A 1 248 ? -3.338 14.061 24.417 1.00 92.25 248 ASP A C 1
ATOM 2000 O O . ASP A 1 248 ? -3.671 14.309 25.574 1.00 92.25 248 ASP A O 1
ATOM 2004 N N . ALA A 1 249 ? -2.678 14.933 23.651 1.00 91.25 249 ALA A N 1
ATOM 2005 C CA . ALA A 1 249 ? -2.181 16.227 24.109 1.00 91.25 249 ALA A CA 1
ATOM 2006 C C . ALA A 1 249 ? -3.286 17.216 24.531 1.00 91.25 249 ALA A C 1
ATOM 2008 O O . ALA A 1 249 ? -2.998 18.233 25.159 1.00 91.25 249 ALA A O 1
ATOM 2009 N N . TRP A 1 250 ? -4.554 16.969 24.182 1.00 92.06 250 TRP A N 1
ATOM 2010 C CA . TRP A 1 250 ? -5.648 17.844 24.600 1.00 92.06 250 TRP A CA 1
ATOM 2011 C C . TRP A 1 250 ? -5.986 17.604 26.073 1.00 92.06 250 TRP A C 1
ATOM 2013 O O . TRP A 1 250 ? -6.326 16.484 26.444 1.00 92.06 250 TRP A O 1
ATOM 2023 N N . LYS A 1 251 ? -5.933 18.652 26.899 1.00 88.06 251 LYS A N 1
ATOM 2024 C CA . LYS A 1 251 ? -6.235 18.570 28.341 1.00 88.06 251 LYS A CA 1
ATOM 2025 C C . LYS A 1 251 ? -7.562 19.229 28.729 1.00 88.06 251 LYS A C 1
ATOM 2027 O O . LYS A 1 251 ? -8.195 18.796 29.680 1.00 88.06 251 LYS A O 1
ATOM 2032 N N . ASN A 1 252 ? -8.004 20.216 27.949 1.00 90.31 252 ASN A N 1
ATOM 2033 C CA . ASN A 1 252 ? -9.172 21.041 28.258 1.00 90.31 252 ASN A CA 1
ATOM 2034 C C . ASN A 1 252 ? -10.305 20.819 27.251 1.00 90.31 252 ASN A C 1
ATOM 2036 O O . ASN A 1 252 ? -10.058 20.478 26.086 1.00 90.31 252 ASN A O 1
ATOM 2040 N N . ASN A 1 253 ? -11.526 21.087 27.712 1.00 90.75 253 ASN A N 1
ATOM 2041 C CA . ASN A 1 253 ? -12.766 21.100 26.936 1.00 90.75 253 ASN A CA 1
ATOM 2042 C C . ASN A 1 253 ? -13.009 19.808 26.135 1.00 90.75 253 ASN A C 1
ATOM 2044 O O . ASN A 1 253 ? -13.367 19.832 24.955 1.00 90.75 253 ASN A O 1
ATOM 2048 N N . LEU A 1 254 ? -12.675 18.659 26.726 1.00 91.25 254 LEU A N 1
ATOM 2049 C CA . LEU A 1 254 ? -12.820 17.366 26.059 1.00 91.25 254 LEU A CA 1
ATOM 2050 C C . LEU A 1 254 ? -14.293 16.970 25.860 1.00 91.25 254 LEU A C 1
ATOM 2052 O O . LEU A 1 254 ? -14.610 16.541 24.747 1.00 91.25 254 LEU A O 1
ATOM 2056 N N . PRO A 1 255 ? -15.195 17.143 26.850 1.00 92.19 255 PRO A N 1
ATOM 2057 C CA . PRO A 1 255 ? -16.618 16.863 26.658 1.00 92.19 255 PRO A CA 1
ATOM 2058 C C . PRO A 1 255 ? -17.236 17.689 25.524 1.00 92.19 255 PRO A C 1
ATOM 2060 O O . PRO A 1 255 ? -17.951 17.150 24.682 1.00 92.19 255 PRO A O 1
ATOM 2063 N N . GLU A 1 256 ? -16.897 18.976 25.432 1.00 91.56 256 GLU A N 1
ATOM 2064 C CA . GLU A 1 256 ? -17.392 19.885 24.396 1.00 91.56 256 GLU A CA 1
ATOM 2065 C C . GLU A 1 256 ? -16.910 19.457 23.009 1.00 91.56 256 GLU A C 1
ATOM 2067 O O . GLU A 1 256 ? -17.657 19.528 22.036 1.00 91.56 256 GLU A O 1
ATOM 2072 N N . LYS A 1 257 ? -15.675 18.953 22.902 1.00 90.69 257 LYS A N 1
ATOM 2073 C CA . LYS A 1 257 ? -15.139 18.427 21.639 1.00 90.69 257 LYS A CA 1
ATOM 2074 C C . LYS A 1 257 ? -15.827 17.136 21.204 1.00 90.69 257 LYS A C 1
ATOM 2076 O O . LYS A 1 257 ? -16.069 16.967 20.011 1.00 90.69 257 LYS A O 1
ATOM 2081 N N . VAL A 1 258 ? -16.161 16.248 22.146 1.00 89.94 258 VAL A N 1
ATOM 2082 C CA . VAL A 1 258 ? -16.988 15.063 21.856 1.00 89.94 258 VAL A CA 1
ATOM 2083 C C . VAL A 1 258 ? -18.357 15.506 21.348 1.00 89.94 258 VAL A C 1
ATOM 2085 O O . VAL A 1 258 ? -18.785 15.056 20.288 1.00 89.94 258 VAL A O 1
ATOM 2088 N N . ALA A 1 259 ? -19.018 16.421 22.063 1.00 88.56 259 ALA A N 1
ATOM 2089 C CA . ALA A 1 259 ? -20.332 16.935 21.690 1.00 88.56 259 ALA A CA 1
ATOM 2090 C C . ALA A 1 259 ? -20.320 17.584 20.296 1.00 88.56 259 ALA A C 1
ATOM 2092 O O . ALA A 1 259 ? -21.157 17.254 19.457 1.00 88.56 259 ALA A O 1
ATOM 2093 N N . ALA A 1 260 ? -19.314 18.412 19.999 1.00 88.88 260 ALA A N 1
ATOM 2094 C CA . ALA A 1 260 ? -19.135 19.021 18.683 1.00 88.88 260 ALA A CA 1
ATOM 2095 C C . ALA A 1 260 ? -18.941 17.975 17.570 1.00 88.88 260 ALA A C 1
ATOM 2097 O O . ALA A 1 260 ? -19.497 18.126 16.482 1.00 88.88 260 ALA A O 1
ATOM 2098 N N . GLY A 1 261 ? -18.201 16.892 17.836 1.00 86.50 261 GLY A N 1
ATOM 2099 C CA . GLY A 1 261 ? -18.049 15.773 16.900 1.00 86.50 261 GLY A CA 1
ATOM 2100 C C . GLY A 1 261 ? -19.365 15.036 16.622 1.00 86.50 261 GLY A C 1
ATOM 2101 O O . GLY A 1 261 ? -19.641 14.664 15.480 1.00 86.50 261 GLY A O 1
ATOM 2102 N N . ILE A 1 262 ? -20.218 14.876 17.639 1.00 84.50 262 ILE A N 1
ATOM 2103 C CA . ILE A 1 262 ? -21.562 14.288 17.496 1.00 84.50 262 ILE A CA 1
ATOM 2104 C C . ILE A 1 262 ? -22.474 15.214 16.688 1.00 84.50 262 ILE A C 1
ATOM 2106 O O . ILE A 1 262 ? -23.162 14.761 15.774 1.00 84.50 262 ILE A O 1
ATOM 2110 N N . GLU A 1 263 ? -22.465 16.514 16.976 1.00 86.19 263 GLU A N 1
ATOM 2111 C CA . GLU A 1 263 ? -23.233 17.488 16.200 1.00 86.19 263 GLU A CA 1
ATOM 2112 C C . GLU A 1 263 ? -22.791 17.542 14.737 1.00 86.19 263 GLU A C 1
ATOM 2114 O O . GLU A 1 263 ? -23.631 17.626 13.840 1.00 86.19 263 GLU A O 1
ATOM 2119 N N . ALA A 1 264 ? -21.484 17.476 14.477 1.00 86.25 264 ALA A N 1
ATOM 2120 C CA . ALA A 1 264 ? -20.954 17.408 13.122 1.00 86.25 264 ALA A CA 1
ATOM 2121 C C . ALA A 1 264 ? -21.462 16.158 12.391 1.00 86.25 264 ALA A C 1
ATOM 2123 O O . ALA A 1 264 ? -21.820 16.246 11.218 1.00 86.25 264 ALA A O 1
ATOM 2124 N N . ALA A 1 265 ? -21.580 15.022 13.087 1.00 81.00 265 ALA A N 1
ATOM 2125 C CA . ALA A 1 265 ? -22.180 13.810 12.536 1.00 81.00 265 ALA A CA 1
ATOM 2126 C C . ALA A 1 265 ? -23.667 13.986 12.195 1.00 81.00 265 ALA A C 1
ATOM 2128 O O . ALA A 1 265 ? -24.115 13.506 11.156 1.00 81.00 265 ALA A O 1
ATOM 2129 N N . ALA A 1 266 ? -24.424 14.704 13.029 1.00 78.75 266 ALA A N 1
ATOM 2130 C CA . ALA A 1 266 ? -25.830 15.011 12.767 1.00 78.75 266 ALA A CA 1
ATOM 2131 C C . ALA A 1 266 ? -26.013 15.976 11.580 1.00 78.75 266 ALA A C 1
ATOM 2133 O O . ALA A 1 266 ? -26.984 15.861 10.833 1.00 78.75 266 ALA A O 1
ATOM 2134 N N . LYS A 1 267 ? -25.066 16.905 11.395 1.00 80.88 267 LYS A N 1
ATOM 2135 C CA . LYS A 1 267 ? -25.056 17.900 10.311 1.00 80.88 267 LYS A CA 1
ATOM 2136 C C . LYS A 1 267 ? -24.445 17.374 9.011 1.00 80.88 267 LYS A C 1
ATOM 2138 O O . LYS A 1 267 ? -24.653 17.999 7.975 1.00 80.88 267 LYS A O 1
ATOM 2143 N N . SER A 1 268 ? -23.684 16.275 9.044 1.00 67.81 268 SER A N 1
ATOM 2144 C CA . SER A 1 268 ? -22.960 15.768 7.876 1.00 67.81 268 SER A CA 1
ATOM 2145 C C . SER A 1 268 ? -23.947 15.322 6.789 1.00 67.81 268 SER A C 1
ATOM 2147 O O . SER A 1 268 ? -24.699 14.361 6.989 1.00 67.81 268 SER A O 1
ATOM 2149 N N . PRO A 1 269 ? -23.999 16.022 5.641 1.00 52.66 269 PRO A N 1
ATOM 2150 C CA . PRO A 1 269 ? -24.903 15.661 4.570 1.00 52.66 269 PRO A CA 1
ATOM 2151 C C . PRO A 1 269 ? -24.412 14.378 3.894 1.00 52.66 269 PRO A C 1
ATOM 2153 O O . PRO A 1 269 ? -23.227 14.220 3.605 1.00 52.66 269 PRO A O 1
ATOM 2156 N N . ARG A 1 270 ? -25.376 13.486 3.652 1.00 53.94 270 ARG A N 1
ATOM 2157 C CA . ARG A 1 270 ? -25.346 12.305 2.774 1.00 53.94 270 ARG A CA 1
ATOM 2158 C C . ARG A 1 270 ? -24.149 12.298 1.801 1.00 53.94 270 ARG A C 1
ATOM 2160 O O . ARG A 1 270 ? -24.085 13.148 0.916 1.00 53.94 270 ARG A O 1
ATOM 2167 N N . ARG A 1 271 ? -23.259 11.313 1.924 1.00 42.72 271 ARG A N 1
ATOM 2168 C CA . ARG A 1 271 ? -22.419 10.843 0.814 1.00 42.72 271 ARG A CA 1
ATOM 2169 C C . ARG A 1 271 ? -22.873 9.455 0.402 1.00 42.72 271 ARG A C 1
ATOM 2171 O O . ARG A 1 271 ? -23.179 8.657 1.317 1.00 42.72 271 ARG A O 1
#

Secondary structure (DSSP, 8-state):
-HHHHHHHHHHHHHHHHTS-GGGHHHHHGGGS--SHHHHHHHHHHHHHHHHHTPPBP----SS--EE--TTT------SSTT--SEETTHHHHHHHHT-TTPPPPHHHHHHHHHHHHHHHHHHHHHHHHHHHHHHHHHHHHHHHS-EE--STTPPPEES--BTTBPBPPSSSSTT-HHHHHHHHHHTTPEEEEETTEEEEEEEEEETTEEEEEEEE--BTTEEEEEEEESS-SS--TT--SEEEEEETT--S-HHHHHHHHHHHHHH----